Protein AF-A0AAE1KXI7-F1 (afdb_monomer_lite)

Foldseek 3Di:
DQQVQVVDADPPDPPHRDDDDPPDDDFLQQALVSDADPDPQALNVHRHDDPPRDPVNSVVSNVSNVVVVVVVVVVVVVVVDDDDDDDDDDDDDDDDDDDDDDDDDDDDDPDPPPPPVVVVVVVVVVVVVVVVVVVVVVVVVVCVVVPPDPVVVPDPPVPDDPVQQVDADPVRDGVVNVVVVVVVVVVVPDDPPDDDD

Organism: Petrolisthes cinctipes (NCBI:txid88211)

Structure (mmCIF, N/CA/C/O backbone):
data_AF-A0AAE1KXI7-F1
#
_entry.id   AF-A0AAE1KXI7-F1
#
loop_
_atom_site.group_PDB
_atom_site.id
_atom_site.type_symbol
_atom_site.label_atom_id
_atom_site.label_alt_id
_atom_site.label_comp_id
_atom_site.label_asym_id
_atom_site.label_entity_id
_atom_site.label_seq_id
_atom_site.pdbx_PDB_ins_code
_atom_site.Cartn_x
_atom_site.Cartn_y
_atom_site.Cartn_z
_atom_site.occupancy
_atom_site.B_iso_or_equiv
_atom_site.auth_seq_id
_atom_site.auth_comp_id
_atom_site.auth_asym_id
_atom_site.auth_atom_id
_atom_site.pdbx_PDB_model_num
ATOM 1 N N . MET A 1 1 ? 6.880 19.076 -2.719 1.00 77.00 1 MET A N 1
ATOM 2 C CA . MET A 1 1 ? 6.695 18.134 -1.589 1.00 77.00 1 MET A CA 1
ATOM 3 C C . MET A 1 1 ? 6.753 16.664 -2.017 1.00 77.00 1 MET A C 1
ATOM 5 O O . MET A 1 1 ? 7.562 15.949 -1.446 1.00 77.00 1 MET A O 1
ATOM 9 N N . TRP A 1 2 ? 5.998 16.211 -3.031 1.00 90.62 2 TRP A N 1
ATOM 10 C CA . TRP A 1 2 ? 5.958 14.789 -3.445 1.00 90.62 2 TRP A CA 1
ATOM 11 C C . TRP A 1 2 ? 7.306 14.211 -3.899 1.00 90.62 2 TRP A C 1
ATOM 13 O O . TRP A 1 2 ? 7.688 13.135 -3.455 1.00 90.62 2 TRP A O 1
ATOM 23 N N . ILE A 1 3 ? 8.066 14.948 -4.716 1.00 88.06 3 ILE A N 1
ATOM 24 C CA . ILE A 1 3 ? 9.391 14.509 -5.198 1.00 88.06 3 ILE A CA 1
ATOM 25 C C . ILE A 1 3 ? 10.335 14.210 -4.018 1.00 88.06 3 ILE A C 1
ATOM 27 O O . ILE A 1 3 ? 11.010 13.184 -3.995 1.00 88.06 3 ILE A O 1
ATOM 31 N N . ASN A 1 4 ? 10.312 15.063 -2.988 1.00 86.06 4 ASN A N 1
ATOM 32 C CA . ASN A 1 4 ? 11.138 14.900 -1.789 1.00 86.06 4 ASN A CA 1
ATOM 33 C C . ASN A 1 4 ? 10.685 13.730 -0.913 1.00 86.06 4 ASN A C 1
ATOM 35 O O . ASN A 1 4 ? 11.492 13.193 -0.162 1.00 86.06 4 ASN A O 1
ATOM 39 N N . ALA A 1 5 ? 9.409 13.354 -0.976 1.00 88.75 5 ALA A N 1
ATOM 40 C CA . ALA A 1 5 ? 8.879 12.262 -0.177 1.00 88.75 5 ALA A CA 1
ATOM 41 C C . ALA A 1 5 ? 9.355 10.897 -0.693 1.00 88.75 5 ALA A C 1
ATOM 43 O O . ALA A 1 5 ? 9.696 10.033 0.109 1.00 88.75 5 ALA A O 1
ATOM 44 N N . VAL A 1 6 ? 9.471 10.744 -2.016 1.00 88.62 6 VAL A N 1
ATOM 45 C CA . VAL A 1 6 ? 9.939 9.510 -2.671 1.00 88.62 6 VAL A CA 1
ATOM 46 C C . VAL A 1 6 ? 11.437 9.254 -2.430 1.00 88.62 6 VAL A C 1
ATOM 48 O O . VAL A 1 6 ? 11.874 8.108 -2.473 1.00 88.62 6 VAL A O 1
ATOM 51 N N . LYS A 1 7 ? 12.226 10.302 -2.136 1.00 79.88 7 LYS A N 1
ATOM 52 C CA . LYS A 1 7 ? 13.663 10.229 -1.782 1.00 79.88 7 LYS A CA 1
ATOM 53 C C . LYS A 1 7 ? 14.505 9.327 -2.701 1.00 79.88 7 LYS A C 1
ATOM 55 O O . LYS A 1 7 ? 15.360 8.576 -2.236 1.00 79.88 7 LYS A O 1
ATOM 60 N N . ARG A 1 8 ? 14.282 9.403 -4.015 1.00 77.81 8 ARG A N 1
ATOM 61 C CA . ARG A 1 8 ? 15.033 8.621 -5.009 1.00 77.81 8 ARG A CA 1
ATOM 62 C C . ARG A 1 8 ? 16.249 9.402 -5.522 1.00 77.81 8 ARG A C 1
ATOM 64 O O . ARG A 1 8 ? 16.162 10.609 -5.750 1.00 77.81 8 ARG A O 1
ATOM 71 N N . ALA A 1 9 ? 17.370 8.713 -5.718 1.00 71.81 9 ALA A N 1
ATOM 72 C CA . ALA A 1 9 ? 18.553 9.254 -6.387 1.00 71.81 9 ALA A CA 1
ATOM 73 C C . ALA A 1 9 ? 18.484 8.991 -7.901 1.00 71.81 9 ALA A C 1
ATOM 75 O O . ALA A 1 9 ? 17.881 8.006 -8.337 1.00 71.81 9 ALA A O 1
ATOM 76 N N . ALA A 1 10 ? 19.065 9.876 -8.713 1.00 67.69 10 ALA A N 1
ATOM 77 C CA . ALA A 1 10 ? 19.170 9.656 -10.153 1.00 67.69 10 ALA A CA 1
ATOM 78 C C . ALA A 1 10 ? 20.156 8.511 -10.460 1.00 67.69 10 ALA A C 1
ATOM 80 O O . ALA A 1 10 ? 21.155 8.338 -9.761 1.00 67.69 10 ALA A O 1
ATOM 81 N N . ALA A 1 11 ? 19.892 7.736 -11.518 1.00 61.88 11 ALA A N 1
ATOM 82 C CA . ALA A 1 11 ? 20.774 6.644 -11.928 1.00 61.88 11 ALA A CA 1
ATOM 83 C C . ALA A 1 11 ? 22.206 7.165 -12.165 1.00 61.88 11 ALA A C 1
ATOM 85 O O . ALA A 1 11 ? 22.404 8.111 -12.927 1.00 61.88 11 ALA A O 1
ATOM 86 N N . GLY A 1 12 ? 23.184 6.568 -11.477 1.00 63.50 12 GLY A N 1
ATOM 87 C CA . GLY A 1 12 ? 24.603 6.922 -11.592 1.00 63.50 12 GLY A CA 1
ATOM 88 C C . GLY A 1 12 ? 25.098 8.055 -10.681 1.00 63.50 12 GLY A C 1
ATOM 89 O O . GLY A 1 12 ? 26.240 8.475 -10.830 1.00 63.50 12 GLY A O 1
ATOM 90 N N . SER A 1 13 ? 24.294 8.568 -9.740 1.00 64.25 13 SER A N 1
ATOM 91 C CA . SER A 1 13 ? 24.766 9.579 -8.781 1.00 64.25 13 SER A CA 1
ATOM 92 C C . SER A 1 13 ? 24.032 9.512 -7.443 1.00 64.25 13 SER A C 1
ATOM 94 O O . SER A 1 13 ? 22.813 9.631 -7.387 1.00 64.25 13 SER A O 1
ATOM 96 N N . THR A 1 14 ? 24.786 9.412 -6.346 1.00 66.75 14 THR A N 1
ATOM 97 C CA . THR A 1 14 ? 24.271 9.478 -4.964 1.00 66.75 14 THR A CA 1
ATOM 98 C C . THR A 1 14 ? 23.817 10.888 -4.565 1.00 66.75 14 THR A C 1
ATOM 100 O O . THR A 1 14 ? 23.096 11.056 -3.587 1.00 66.75 14 THR A O 1
ATOM 103 N N . SER A 1 15 ? 24.236 11.911 -5.314 1.00 66.88 15 SER A N 1
ATOM 104 C CA . SER A 1 15 ? 24.060 13.330 -4.986 1.00 66.88 15 SER A CA 1
ATOM 105 C C . SER A 1 15 ? 23.034 14.052 -5.868 1.00 66.88 15 SER A C 1
ATOM 107 O O . SER A 1 15 ? 22.572 15.134 -5.506 1.00 66.88 15 SER A O 1
ATOM 109 N N . LYS A 1 16 ? 22.623 13.471 -7.002 1.00 74.50 16 LYS A N 1
ATOM 110 C CA . LYS A 1 16 ? 21.634 14.084 -7.898 1.00 74.50 16 LYS A CA 1
ATOM 111 C C . LYS A 1 16 ? 20.210 13.656 -7.536 1.00 74.50 16 LYS A C 1
ATOM 113 O O . LYS 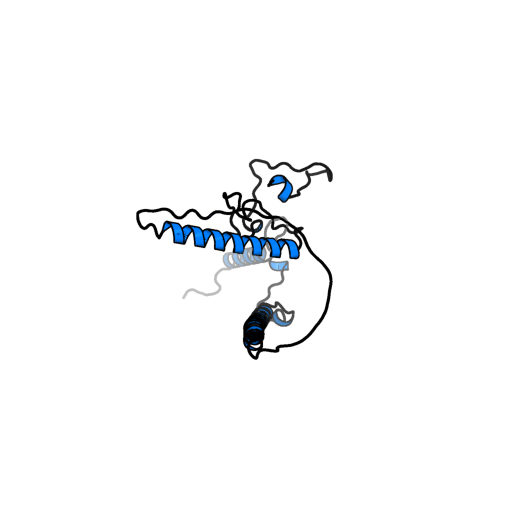A 1 16 ? 19.852 12.483 -7.635 1.00 74.50 16 LYS A O 1
ATOM 118 N N . VAL A 1 17 ? 19.379 14.636 -7.175 1.00 79.19 17 VAL A N 1
ATOM 119 C CA . VAL A 1 17 ? 17.947 14.444 -6.895 1.00 79.19 17 VAL A CA 1
ATOM 120 C C . VAL A 1 17 ? 17.235 13.963 -8.161 1.00 79.19 17 VAL A C 1
ATOM 122 O O . VAL A 1 17 ? 17.320 14.598 -9.216 1.00 79.19 17 VAL A O 1
ATOM 125 N N . TRP A 1 18 ? 16.540 12.831 -8.061 1.00 86.38 18 TRP A N 1
ATOM 126 C CA . TRP A 1 18 ? 15.721 12.297 -9.145 1.00 86.38 18 TRP A CA 1
ATOM 127 C C . TRP A 1 18 ? 14.541 13.229 -9.468 1.00 86.38 18 TRP A C 1
ATOM 129 O O . TRP A 1 18 ? 13.923 13.801 -8.568 1.00 86.38 18 TRP A O 1
ATOM 139 N N . LYS A 1 19 ? 14.210 13.362 -10.759 1.00 88.31 19 LYS A N 1
ATOM 140 C CA . LYS A 1 19 ? 13.026 14.086 -11.241 1.00 88.31 19 LYS A CA 1
ATOM 141 C C . LYS A 1 19 ? 12.071 13.109 -11.935 1.00 88.31 19 LYS A C 1
ATOM 143 O O . LYS A 1 19 ? 12.546 12.346 -12.776 1.00 88.31 19 LYS A O 1
ATOM 148 N N . PRO A 1 20 ? 10.765 13.153 -11.623 1.00 90.56 20 PRO A N 1
ATOM 149 C CA . PRO A 1 20 ? 9.787 12.289 -12.263 1.00 90.56 20 PRO A CA 1
ATOM 150 C C . PRO A 1 20 ? 9.591 12.650 -13.741 1.00 90.56 20 PRO A C 1
ATOM 152 O O . PRO A 1 20 ? 9.584 13.821 -14.121 1.00 90.56 20 PRO A O 1
ATOM 155 N N . SER A 1 21 ? 9.398 11.620 -14.549 1.00 90.38 21 SER A N 1
ATOM 156 C CA . SER A 1 21 ? 8.955 11.623 -15.937 1.00 90.38 21 SER A CA 1
ATOM 157 C C . SER A 1 21 ? 7.439 11.390 -16.028 1.00 90.38 21 SER A C 1
ATOM 159 O O . SER A 1 21 ? 6.782 11.003 -15.061 1.00 90.38 21 SER A O 1
ATOM 161 N N . GLN A 1 22 ? 6.868 11.567 -17.221 1.00 93.62 22 GLN A N 1
ATOM 162 C CA . GLN A 1 22 ? 5.446 11.338 -17.507 1.00 93.62 22 GLN A CA 1
ATOM 163 C C . GLN A 1 22 ? 5.006 9.878 -17.329 1.00 93.62 22 GLN A C 1
ATOM 165 O O . GLN A 1 22 ? 3.808 9.605 -17.239 1.00 93.62 22 GLN A O 1
ATOM 170 N N . HIS A 1 23 ? 5.948 8.935 -17.272 1.00 93.44 23 HIS A N 1
ATOM 171 C CA . HIS A 1 23 ? 5.682 7.503 -17.095 1.00 93.44 23 HIS A CA 1
ATOM 172 C C . HIS A 1 23 ? 5.883 7.019 -15.658 1.00 93.44 23 HIS A C 1
ATOM 174 O O . HIS A 1 23 ? 5.544 5.879 -15.356 1.00 93.44 23 HIS A O 1
ATOM 180 N N . ASP A 1 24 ? 6.379 7.869 -14.757 1.00 90.50 24 ASP A N 1
ATOM 181 C CA . ASP A 1 24 ? 6.550 7.477 -13.365 1.00 90.50 24 ASP A CA 1
ATOM 182 C C . ASP A 1 24 ? 5.194 7.361 -12.670 1.00 90.50 24 ASP A C 1
ATOM 184 O O . ASP A 1 24 ? 4.299 8.198 -12.828 1.00 90.50 24 ASP A O 1
ATOM 188 N N . ARG A 1 25 ? 5.017 6.269 -11.930 1.00 92.62 25 ARG A N 1
ATOM 189 C CA . ARG A 1 25 ? 3.776 5.936 -11.231 1.00 92.62 25 ARG A CA 1
ATOM 190 C C . ARG A 1 25 ? 4.090 5.620 -9.777 1.00 92.62 25 ARG A C 1
ATOM 192 O O . ARG A 1 25 ? 5.131 5.048 -9.468 1.00 92.62 25 ARG A O 1
ATOM 199 N N . LEU A 1 26 ? 3.165 5.982 -8.896 1.00 93.12 26 LEU A N 1
ATOM 200 C CA . LEU A 1 26 ? 3.159 5.573 -7.495 1.00 93.12 26 LEU A CA 1
ATOM 201 C C . LEU A 1 26 ? 1.913 4.730 -7.260 1.00 93.12 26 LEU A C 1
ATOM 203 O O . LEU A 1 26 ? 0.817 5.126 -7.658 1.00 93.12 26 LEU A O 1
ATOM 207 N N . CYS A 1 27 ? 2.079 3.573 -6.627 1.00 95.00 27 CYS A N 1
ATOM 208 C CA . CYS A 1 27 ? 0.948 2.754 -6.223 1.00 95.00 27 CYS A CA 1
ATOM 209 C C . CYS A 1 27 ? 0.297 3.301 -4.943 1.00 95.00 27 CYS A C 1
ATOM 211 O O . CYS A 1 27 ? 0.881 4.092 -4.195 1.00 95.00 27 CYS A O 1
ATOM 213 N N . SER A 1 28 ? -0.923 2.840 -4.679 1.00 96.25 28 SER A N 1
ATOM 214 C CA . SER A 1 28 ? -1.716 3.174 -3.493 1.00 96.25 28 SER A CA 1
ATOM 215 C C . SER A 1 28 ? -1.008 2.876 -2.171 1.00 96.25 28 SER A C 1
ATOM 217 O O . SER A 1 28 ? -1.223 3.593 -1.200 1.00 96.25 28 SER A O 1
ATOM 219 N N . ALA A 1 29 ? -0.135 1.868 -2.126 1.00 95.50 29 ALA A N 1
ATOM 220 C CA . ALA A 1 29 ? 0.548 1.434 -0.905 1.00 95.50 29 ALA A CA 1
ATOM 221 C C . ALA A 1 29 ? 1.445 2.511 -0.260 1.00 95.50 29 ALA A C 1
ATOM 223 O O . ALA A 1 29 ? 1.855 2.363 0.889 1.00 95.50 29 ALA A O 1
ATOM 224 N N . HIS A 1 30 ? 1.754 3.593 -0.982 1.00 96.12 30 HIS A N 1
ATOM 225 C CA . HIS A 1 30 ? 2.540 4.713 -0.459 1.00 96.12 30 HIS A CA 1
ATOM 226 C C . HIS A 1 30 ? 1.720 5.755 0.319 1.00 96.12 30 HIS A C 1
ATOM 228 O O . HIS A 1 30 ? 2.293 6.684 0.903 1.00 96.12 30 HIS A O 1
ATOM 234 N N . PHE A 1 31 ? 0.399 5.584 0.358 1.00 96.75 31 PHE A N 1
ATOM 235 C CA . PHE A 1 31 ? -0.551 6.395 1.114 1.00 96.75 31 PHE A CA 1
ATOM 236 C C . PHE A 1 31 ? -1.035 5.614 2.339 1.00 96.75 31 PHE A C 1
ATOM 238 O O . PHE A 1 31 ? -1.197 4.397 2.277 1.00 96.75 31 PHE A O 1
ATOM 245 N N . ILE A 1 32 ? -1.284 6.309 3.447 1.00 95.94 32 ILE A N 1
ATOM 246 C CA . ILE A 1 32 ? -1.726 5.715 4.712 1.00 95.94 32 ILE A CA 1
ATOM 247 C C . ILE A 1 32 ? -3.080 5.020 4.541 1.00 95.94 32 ILE A C 1
ATOM 249 O O . ILE A 1 32 ? -3.234 3.883 4.972 1.00 95.94 32 ILE A O 1
ATOM 253 N N . SER A 1 33 ? -4.054 5.666 3.887 1.00 95.06 33 SER A N 1
ATOM 254 C CA . SER A 1 33 ? -5.356 5.030 3.611 1.00 95.06 33 SER A CA 1
ATOM 255 C C . SER A 1 33 ? -5.354 4.108 2.389 1.00 95.06 33 SER A C 1
ATOM 257 O O . SER A 1 33 ? -6.381 3.507 2.069 1.00 95.06 33 SER A O 1
ATOM 259 N N . GLY A 1 34 ? -4.242 4.032 1.653 1.00 95.81 34 GLY A N 1
ATOM 260 C CA . GLY A 1 34 ? -4.200 3.383 0.346 1.00 95.81 34 GLY A CA 1
ATOM 261 C C . GLY A 1 34 ? -4.839 4.203 -0.784 1.00 95.81 34 GLY A C 1
ATOM 262 O O . GLY A 1 34 ? -5.069 3.674 -1.870 1.00 95.81 34 GLY A O 1
ATOM 263 N N . LYS A 1 35 ? -5.168 5.483 -0.568 1.00 95.25 35 LYS A N 1
ATOM 264 C CA . LYS A 1 35 ? -5.766 6.361 -1.589 1.00 95.25 35 LYS A CA 1
ATOM 265 C C . LYS A 1 35 ? -5.128 7.744 -1.541 1.00 95.25 35 LYS A C 1
ATOM 267 O O . LYS A 1 35 ? -4.869 8.249 -0.456 1.00 95.25 35 LYS A O 1
ATOM 272 N N . LYS A 1 36 ? -4.907 8.373 -2.704 1.00 95.62 36 LYS A N 1
ATOM 273 C CA . LYS A 1 36 ? -4.469 9.777 -2.749 1.00 95.62 36 LYS A CA 1
ATOM 274 C C . LYS A 1 36 ? -5.611 10.686 -2.295 1.00 95.62 36 LYS A C 1
ATOM 276 O O . LYS A 1 36 ? -6.753 10.472 -2.704 1.00 95.62 36 LYS A O 1
ATOM 281 N N . SER A 1 37 ? -5.289 11.717 -1.525 1.00 94.94 37 SER A N 1
ATOM 282 C CA . SER A 1 37 ? -6.217 12.809 -1.223 1.00 94.94 37 SER A CA 1
ATOM 283 C C . SER A 1 37 ? -5.820 14.068 -1.986 1.00 94.94 37 SER A C 1
ATOM 285 O O . SER A 1 37 ? -4.631 14.331 -2.152 1.00 94.94 37 SER A O 1
ATOM 287 N N . ASP A 1 38 ? -6.807 14.851 -2.421 1.00 94.81 38 ASP A N 1
ATOM 288 C CA . ASP A 1 38 ? -6.592 16.184 -3.003 1.00 94.81 38 ASP A CA 1
ATOM 289 C C . ASP A 1 38 ? -6.727 17.308 -1.952 1.00 94.81 38 ASP A C 1
ATOM 291 O O . ASP A 1 38 ? -6.318 18.440 -2.198 1.00 94.81 38 ASP A O 1
ATOM 295 N N . ASP A 1 39 ? -7.240 16.992 -0.757 1.00 92.75 39 ASP A N 1
ATOM 296 C CA . ASP A 1 39 ? -7.296 17.907 0.390 1.00 92.75 39 ASP A CA 1
ATOM 297 C C . ASP A 1 39 ? -5.904 18.055 1.020 1.00 92.75 39 ASP A C 1
ATOM 299 O O . ASP A 1 39 ? -5.331 17.069 1.486 1.00 92.75 39 ASP A O 1
ATOM 303 N N . SER A 1 40 ? -5.384 19.284 1.072 1.00 92.38 40 SER A N 1
ATOM 304 C CA . SER A 1 40 ? -4.059 19.610 1.611 1.00 92.38 40 SER A CA 1
ATOM 305 C C . SER A 1 40 ? -3.912 19.345 3.112 1.00 92.38 40 SER A C 1
ATOM 307 O O . SER A 1 40 ? -2.788 19.190 3.595 1.00 92.38 40 SER A O 1
ATOM 309 N N . LEU A 1 41 ? -5.022 19.266 3.851 1.00 89.56 41 LEU A N 1
ATOM 310 C CA . LEU A 1 41 ? -5.045 18.934 5.276 1.00 89.56 41 LEU A CA 1
ATOM 311 C C . LEU A 1 41 ? -5.079 17.422 5.527 1.00 89.56 41 LEU A C 1
ATOM 313 O O . LEU A 1 41 ? -4.862 16.977 6.660 1.00 89.56 41 LEU A O 1
ATOM 317 N N . ALA A 1 42 ? -5.350 16.621 4.495 1.00 93.12 42 ALA A N 1
ATOM 318 C CA . ALA A 1 42 ? -5.363 15.175 4.614 1.00 93.12 42 ALA A CA 1
ATOM 319 C C . ALA A 1 42 ? -3.930 14.620 4.684 1.00 93.12 42 ALA A C 1
ATOM 321 O O . ALA A 1 42 ? -3.059 15.019 3.908 1.00 93.12 42 ALA A O 1
ATOM 322 N N . PRO A 1 43 ? -3.666 13.621 5.540 1.00 93.88 43 PRO A N 1
ATOM 323 C CA . PRO A 1 43 ? -2.337 13.018 5.632 1.00 93.88 43 PRO A CA 1
ATOM 324 C C . PRO A 1 43 ? -1.944 12.228 4.373 1.00 93.88 43 PRO A C 1
ATOM 326 O O . PRO A 1 43 ? -0.758 12.024 4.134 1.00 93.88 43 PRO A O 1
ATOM 329 N N . ASP A 1 44 ? -2.918 11.843 3.544 1.00 96.25 44 ASP A N 1
ATOM 330 C CA . ASP A 1 44 ? -2.702 11.204 2.241 1.00 96.25 44 ASP A CA 1
ATOM 331 C C . ASP A 1 44 ? -2.485 12.193 1.086 1.00 96.25 44 ASP A C 1
ATOM 333 O O . ASP A 1 44 ? -2.359 11.783 -0.069 1.00 96.25 44 ASP A O 1
ATOM 337 N N . PHE A 1 45 ? -2.427 13.499 1.365 1.00 95.75 45 PHE A N 1
ATOM 338 C CA . PHE A 1 45 ? -2.086 14.494 0.349 1.00 95.75 45 PHE A CA 1
ATOM 339 C C . PHE A 1 45 ? -0.666 14.310 -0.187 1.00 95.75 45 PHE A C 1
ATOM 341 O O . PHE A 1 45 ? -0.384 14.693 -1.315 1.00 95.75 45 PHE A O 1
ATOM 348 N N . VAL A 1 46 ? 0.249 13.736 0.603 1.00 95.12 46 VAL A N 1
ATOM 349 C CA . VAL A 1 46 ? 1.631 13.446 0.199 1.00 95.12 46 VAL A CA 1
ATOM 350 C C . VAL A 1 46 ? 1.956 11.994 0.550 1.00 95.12 46 VAL A C 1
ATOM 352 O O . VAL A 1 46 ? 1.767 11.600 1.702 1.00 95.12 46 VAL A O 1
ATOM 355 N N . PRO A 1 47 ? 2.493 11.192 -0.388 1.00 95.06 47 PRO A N 1
ATOM 356 C CA . PRO A 1 47 ? 2.889 9.820 -0.092 1.00 95.06 47 PRO A CA 1
ATOM 357 C C . PRO A 1 47 ? 3.970 9.816 0.992 1.00 95.06 47 PRO A C 1
ATOM 359 O O . PRO A 1 47 ? 4.928 10.583 0.924 1.00 95.06 47 PRO A O 1
ATOM 362 N N . SER A 1 48 ? 3.829 8.969 2.006 1.00 93.31 48 SER A N 1
ATOM 363 C CA . SER A 1 48 ? 4.730 8.956 3.172 1.00 93.31 48 SER A CA 1
ATOM 364 C C . SER A 1 48 ? 5.129 7.553 3.630 1.00 93.31 48 SER A C 1
ATOM 366 O O . SER A 1 48 ? 6.074 7.396 4.415 1.00 93.31 48 SER A O 1
ATOM 368 N N . VAL A 1 49 ? 4.465 6.521 3.107 1.00 94.44 49 VAL A N 1
ATOM 369 C CA . VAL A 1 49 ? 4.723 5.122 3.444 1.00 94.44 49 VAL A CA 1
ATOM 370 C C . VAL A 1 49 ? 5.725 4.546 2.446 1.00 94.44 49 VAL A C 1
ATOM 372 O O . VAL A 1 49 ? 5.376 4.141 1.344 1.00 94.44 49 VAL A O 1
ATOM 375 N N . PHE A 1 50 ? 6.997 4.497 2.829 1.00 93.06 50 PHE A N 1
ATOM 376 C CA . PHE A 1 50 ? 8.063 3.879 2.040 1.00 93.06 50 PHE A CA 1
ATOM 377 C C . PHE A 1 50 ? 8.814 2.845 2.877 1.00 93.06 50 PHE A C 1
ATOM 379 O O . PHE A 1 50 ? 8.690 2.811 4.106 1.00 93.06 50 PHE A O 1
ATOM 386 N N . SER A 1 51 ? 9.626 2.013 2.223 1.00 90.88 51 SER A N 1
ATOM 387 C CA . SER A 1 51 ? 10.440 0.991 2.893 1.00 90.88 51 SER A CA 1
ATOM 388 C C . SER A 1 51 ? 11.414 1.594 3.912 1.00 90.88 51 SER A C 1
ATOM 390 O O . SER A 1 51 ? 11.676 0.987 4.942 1.00 90.88 51 SER A O 1
ATOM 392 N N . PHE A 1 52 ? 11.888 2.821 3.671 1.00 89.38 52 PHE A N 1
ATOM 393 C CA . PHE A 1 52 ? 12.761 3.567 4.586 1.00 89.38 52 PHE A CA 1
ATOM 394 C C . PHE A 1 52 ? 12.001 4.364 5.663 1.00 89.38 52 PHE A C 1
ATOM 396 O O . PHE A 1 52 ? 12.622 5.001 6.517 1.00 89.38 52 PHE A O 1
ATOM 403 N N . THR A 1 53 ? 10.665 4.396 5.633 1.00 89.19 53 THR A N 1
ATOM 404 C CA . THR A 1 53 ? 9.882 5.081 6.667 1.00 89.19 53 THR A CA 1
ATOM 405 C C . THR A 1 53 ? 9.863 4.223 7.930 1.00 89.19 53 THR A C 1
ATOM 407 O O . THR A 1 53 ? 9.396 3.085 7.909 1.00 89.19 53 THR A O 1
ATOM 410 N N . SER A 1 54 ? 10.337 4.772 9.050 1.00 91.19 54 SER A N 1
ATOM 411 C CA . SER A 1 54 ? 10.388 4.050 10.324 1.00 91.19 54 SER A CA 1
ATOM 412 C C . SER A 1 54 ? 8.995 3.729 10.885 1.00 91.19 54 SER A C 1
ATOM 414 O O . SER A 1 54 ? 8.039 4.481 10.685 1.00 91.19 54 SER A O 1
ATOM 416 N N . SER A 1 55 ? 8.886 2.630 11.642 1.00 91.81 55 SER A N 1
ATOM 417 C CA . SER A 1 55 ? 7.625 2.192 12.269 1.00 91.81 55 SER A CA 1
ATOM 418 C C . SER A 1 55 ? 6.947 3.285 13.124 1.00 91.81 55 SER A C 1
ATOM 420 O O . SER A 1 55 ? 5.762 3.549 12.907 1.00 91.81 55 SER A O 1
ATOM 422 N N . PRO A 1 56 ? 7.663 4.035 13.992 1.00 93.31 56 PRO A N 1
ATOM 423 C CA . PRO A 1 56 ? 7.050 5.134 14.744 1.00 93.31 56 PRO A CA 1
ATOM 424 C C . PRO A 1 56 ? 6.444 6.229 13.855 1.00 93.31 56 PRO A C 1
ATOM 426 O O . PRO A 1 56 ? 5.392 6.781 14.179 1.00 93.31 56 PRO A O 1
ATOM 429 N N . ARG A 1 57 ? 7.078 6.535 12.712 1.00 90.25 57 ARG A N 1
ATOM 430 C CA . ARG A 1 57 ? 6.549 7.513 11.750 1.00 90.25 57 ARG A CA 1
ATOM 431 C C . ARG A 1 57 ? 5.281 7.008 11.068 1.00 90.25 57 ARG A C 1
ATOM 433 O O . ARG A 1 57 ? 4.350 7.795 10.927 1.00 90.25 57 ARG A O 1
ATOM 440 N N . LYS A 1 58 ? 5.226 5.723 10.696 1.00 91.69 58 LYS A N 1
ATOM 441 C CA . LYS A 1 58 ? 4.020 5.101 10.119 1.00 91.69 58 LYS A CA 1
ATOM 442 C C . LYS A 1 58 ? 2.838 5.187 11.088 1.00 91.69 58 LYS A C 1
ATOM 444 O O . LYS A 1 58 ? 1.815 5.767 10.744 1.00 91.69 58 LYS A O 1
ATOM 449 N N . ARG A 1 59 ? 3.038 4.775 12.345 1.00 91.31 59 ARG A N 1
ATOM 450 C CA . ARG A 1 59 ? 2.007 4.850 13.396 1.00 91.31 59 ARG A CA 1
ATOM 451 C C . ARG A 1 59 ? 1.503 6.277 13.629 1.00 91.31 59 ARG A C 1
ATOM 453 O O . ARG A 1 59 ? 0.307 6.508 13.772 1.00 91.31 59 ARG A O 1
ATOM 460 N N . LYS A 1 60 ? 2.402 7.271 13.639 1.00 92.56 60 LYS A N 1
ATOM 461 C CA . LYS A 1 60 ? 2.008 8.686 13.762 1.00 92.56 60 LYS A CA 1
ATOM 462 C C . LYS A 1 60 ? 1.134 9.140 12.587 1.00 92.56 60 LYS A C 1
ATOM 464 O O . LYS A 1 60 ? 0.194 9.905 12.795 1.00 92.56 60 LYS A O 1
ATOM 469 N N . ALA A 1 61 ? 1.439 8.681 11.375 1.00 91.75 61 ALA A N 1
ATOM 470 C CA . ALA A 1 61 ? 0.665 9.002 10.182 1.00 91.75 61 ALA A CA 1
ATOM 471 C C . ALA A 1 61 ? -0.732 8.346 10.207 1.00 91.75 61 ALA A C 1
ATOM 473 O O . ALA A 1 61 ? -1.716 9.004 9.878 1.00 91.75 61 ALA A O 1
ATOM 474 N N . GLU A 1 62 ? -0.847 7.112 10.706 1.00 93.50 62 GLU A N 1
ATOM 475 C CA . GLU A 1 62 ? -2.136 6.435 10.943 1.00 93.50 62 GLU A CA 1
ATOM 476 C C . GLU A 1 62 ? -3.011 7.193 11.953 1.00 93.50 62 GLU A C 1
ATOM 478 O O . GLU A 1 62 ? -4.187 7.450 11.696 1.00 93.50 62 GLU A O 1
ATOM 483 N N . VAL A 1 63 ? -2.434 7.644 13.072 1.00 94.31 63 VAL A N 1
ATOM 484 C CA . VAL A 1 63 ? -3.156 8.473 14.056 1.00 94.31 63 VAL A CA 1
ATOM 485 C C . VAL A 1 63 ? -3.614 9.798 13.435 1.00 94.31 63 VAL A C 1
ATOM 487 O O . VAL A 1 63 ? -4.721 10.267 13.711 1.00 94.31 63 VAL A O 1
ATOM 490 N N . ALA A 1 64 ? -2.792 10.414 12.581 1.00 93.56 64 ALA A N 1
ATOM 491 C CA . ALA A 1 64 ? -3.177 11.628 11.864 1.00 93.56 64 ALA A CA 1
ATOM 492 C C . ALA A 1 64 ? -4.367 11.381 10.920 1.00 93.56 64 ALA A C 1
ATOM 494 O O . ALA A 1 64 ? -5.281 12.207 10.879 1.00 93.56 64 ALA A O 1
ATOM 495 N N . LEU A 1 65 ? -4.403 10.232 10.235 1.00 95.44 65 LEU A N 1
ATOM 496 C CA . LEU A 1 65 ? -5.523 9.830 9.380 1.00 95.44 65 LEU A CA 1
ATOM 497 C C . LEU A 1 65 ? -6.812 9.667 10.183 1.00 95.44 65 LEU A C 1
ATOM 499 O O . LEU A 1 65 ? -7.834 10.240 9.810 1.00 95.44 65 LEU A O 1
ATOM 503 N N . GLN A 1 66 ? -6.757 8.985 11.327 1.00 94.88 66 GLN A N 1
ATOM 504 C CA . GLN A 1 66 ? -7.919 8.844 12.207 1.00 94.88 66 GLN A CA 1
ATOM 505 C C . GLN A 1 66 ? -8.446 10.205 12.681 1.00 94.88 66 GLN A C 1
ATOM 507 O O . GLN A 1 66 ? -9.651 10.454 12.675 1.00 94.88 66 GLN A O 1
ATOM 512 N N . ARG A 1 67 ? -7.551 11.127 13.063 1.00 94.50 67 ARG A N 1
ATOM 513 C CA . ARG A 1 67 ? -7.936 12.490 13.470 1.00 94.50 67 ARG A CA 1
ATOM 514 C C . ARG A 1 67 ? -8.588 13.262 12.326 1.00 94.50 67 ARG A C 1
ATOM 516 O O . ARG A 1 67 ? -9.578 13.950 12.556 1.00 94.50 67 ARG A O 1
ATOM 523 N N . PHE A 1 68 ? -8.045 13.160 11.116 1.00 93.69 68 PHE A N 1
ATOM 524 C CA . PHE A 1 68 ? -8.617 13.795 9.931 1.00 93.69 68 PHE A CA 1
ATOM 525 C C . PHE A 1 68 ? -10.019 13.250 9.620 1.00 93.69 68 PHE A C 1
ATOM 527 O O . PHE A 1 68 ? -10.954 14.028 9.458 1.00 93.69 68 PHE A O 1
ATOM 534 N N . GLN A 1 69 ? -10.195 11.926 9.643 1.00 94.00 69 GLN A N 1
ATOM 535 C CA . GLN A 1 69 ? -11.493 11.280 9.418 1.00 94.00 69 GLN A CA 1
ATOM 536 C C . GLN A 1 69 ? -12.543 11.710 10.446 1.00 94.00 69 GLN A C 1
ATOM 538 O O . GLN A 1 69 ? -13.678 11.999 10.077 1.00 94.00 69 GLN A O 1
ATOM 543 N N . ARG A 1 70 ? -12.165 11.829 11.726 1.00 93.69 70 ARG A N 1
ATOM 544 C CA . ARG A 1 70 ? -13.068 12.360 12.758 1.00 93.69 70 ARG A CA 1
ATOM 545 C C . ARG A 1 70 ? -13.547 13.767 12.402 1.00 93.69 70 ARG A C 1
ATOM 547 O O . ARG A 1 70 ? -14.750 14.000 12.419 1.00 93.69 70 ARG A O 1
ATOM 554 N N . ARG A 1 71 ? -12.640 14.679 12.020 1.00 91.31 71 ARG A N 1
ATOM 555 C CA . ARG A 1 71 ? -13.009 16.050 11.608 1.00 91.31 71 ARG A CA 1
ATOM 556 C C . ARG A 1 71 ? -13.973 16.056 10.420 1.00 91.31 71 ARG A C 1
ATOM 558 O O . ARG A 1 71 ? -14.969 16.765 10.470 1.00 91.31 71 ARG A O 1
ATOM 565 N N . GLN A 1 72 ? -13.701 15.233 9.407 1.00 90.31 72 GLN A N 1
ATOM 566 C CA . GLN A 1 72 ? -14.548 15.093 8.217 1.00 90.31 72 GLN A CA 1
ATOM 567 C C . GLN A 1 72 ? -15.950 14.558 8.549 1.00 90.31 72 GLN A C 1
ATOM 569 O O . GLN A 1 72 ? -16.937 14.959 7.941 1.00 90.31 72 GLN A O 1
ATOM 574 N N . ASN A 1 73 ? -16.068 13.659 9.526 1.00 88.75 73 ASN A N 1
ATOM 575 C CA . ASN A 1 73 ? -17.372 13.149 9.948 1.00 88.75 73 ASN A CA 1
ATOM 576 C C . ASN A 1 73 ? -18.185 14.218 10.691 1.00 88.75 73 ASN A C 1
ATOM 578 O O . ASN A 1 73 ? -19.382 14.345 10.450 1.00 88.75 73 ASN A O 1
ATOM 582 N N . PHE A 1 74 ? -17.540 15.024 11.542 1.00 84.75 74 PHE A N 1
ATOM 583 C CA . PHE A 1 74 ? -18.206 16.147 12.208 1.00 84.75 74 PHE A CA 1
ATOM 584 C C . PHE A 1 74 ? -18.679 17.220 11.222 1.00 84.75 74 PHE A C 1
ATOM 586 O O . PHE A 1 74 ? -19.766 17.762 11.406 1.00 84.75 74 PHE A O 1
ATOM 593 N N . SER A 1 75 ? -17.903 17.523 10.174 1.00 80.00 75 SER A N 1
ATOM 594 C CA . SER A 1 75 ? -18.331 18.491 9.156 1.00 80.00 75 SER A CA 1
ATOM 595 C C . SER A 1 75 ? -19.535 17.991 8.355 1.00 80.00 75 SER A C 1
ATOM 597 O O . SER A 1 75 ? -20.462 18.764 8.146 1.00 80.00 75 SER A O 1
ATOM 599 N N . LYS A 1 76 ? -19.578 16.700 7.995 1.00 81.06 76 LYS A N 1
ATOM 600 C CA . LYS A 1 76 ? -20.715 16.099 7.271 1.00 81.06 76 LYS A CA 1
ATOM 601 C C . LYS A 1 76 ? -22.015 16.141 8.073 1.00 81.06 76 LYS A C 1
ATOM 603 O O . LYS A 1 76 ? -23.025 16.613 7.570 1.00 81.06 76 LYS A O 1
ATOM 608 N N . LEU A 1 77 ? -21.968 15.751 9.351 1.00 76.06 77 LEU A N 1
ATOM 609 C CA . LEU A 1 77 ? -23.144 15.801 10.231 1.00 76.06 77 LEU A CA 1
ATOM 610 C C . LEU A 1 77 ? -23.719 17.218 10.363 1.00 76.06 77 LEU A C 1
ATOM 612 O O . LEU A 1 77 ? -24.927 17.375 10.497 1.00 76.06 77 LEU A O 1
ATOM 616 N N . LYS A 1 78 ? -22.859 18.244 10.314 1.00 74.75 78 LYS A N 1
ATOM 617 C CA . LYS A 1 78 ? -23.266 19.650 10.409 1.00 74.75 78 LYS A CA 1
ATOM 618 C C . LYS A 1 78 ? -23.884 20.182 9.109 1.00 74.75 78 LYS A C 1
ATOM 620 O O . LYS A 1 78 ? -24.686 21.110 9.164 1.00 74.75 78 LYS A O 1
ATOM 625 N N . GLU A 1 79 ? -23.518 19.619 7.957 1.00 64.50 79 GLU A N 1
ATOM 626 C CA . GLU A 1 79 ? -24.120 19.962 6.661 1.00 64.50 79 GLU A CA 1
ATOM 627 C C . GLU A 1 79 ? -25.504 19.327 6.476 1.00 64.50 79 GLU A C 1
ATOM 629 O O . GLU A 1 79 ? -26.397 19.985 5.938 1.00 64.50 79 GLU A O 1
ATOM 634 N N . ASP A 1 80 ? -25.705 18.107 6.986 1.00 63.62 80 ASP A N 1
ATOM 635 C CA . ASP A 1 80 ? -26.992 17.396 6.933 1.00 63.62 80 ASP A CA 1
ATOM 636 C C . ASP A 1 80 ? -28.041 17.994 7.894 1.00 63.62 80 ASP A C 1
ATOM 638 O O . ASP A 1 80 ? -29.246 17.831 7.702 1.00 63.62 80 ASP A O 1
ATOM 642 N N . SER A 1 81 ? -27.600 18.741 8.911 1.00 60.81 81 SER A N 1
ATOM 643 C CA . SER A 1 81 ? -28.449 19.421 9.890 1.00 60.81 81 SER A CA 1
ATOM 644 C C . SER A 1 81 ? -28.545 20.930 9.629 1.00 60.81 81 SER A C 1
ATOM 646 O O . SER A 1 81 ? -28.140 21.724 10.476 1.00 60.81 81 SER A O 1
ATOM 648 N N . LYS A 1 82 ? -29.071 21.361 8.475 1.00 48.31 82 LYS A N 1
ATOM 649 C CA . LYS A 1 82 ? -29.487 22.766 8.284 1.00 48.31 82 LYS A CA 1
ATOM 650 C C . LYS A 1 82 ? -30.917 22.989 8.809 1.00 48.31 82 LYS A C 1
ATOM 652 O O . LYS A 1 82 ? -31.858 22.753 8.054 1.00 48.31 82 LYS A O 1
ATOM 657 N N . PRO A 1 83 ? -31.132 23.511 10.031 1.00 45.38 83 PRO A N 1
ATOM 658 C CA . PRO A 1 83 ? -32.278 24.360 10.293 1.00 45.38 83 PRO A CA 1
ATOM 659 C C . PRO A 1 83 ? -31.990 25.755 9.724 1.00 45.38 83 PRO A C 1
ATOM 661 O O . PRO A 1 83 ? -30.880 26.285 9.811 1.00 45.38 83 PRO A O 1
ATOM 664 N N . SER A 1 84 ? -33.000 26.334 9.090 1.00 49.66 84 SER A N 1
ATOM 665 C CA . SER A 1 84 ? -33.013 27.737 8.706 1.00 49.66 84 SER A CA 1
ATOM 666 C C . SER A 1 84 ? -32.816 28.632 9.933 1.00 49.66 84 SER A C 1
ATOM 668 O O . SER A 1 84 ? -33.563 28.511 10.898 1.00 49.66 84 SER A O 1
ATOM 670 N N . HIS A 1 85 ? -31.894 29.581 9.791 1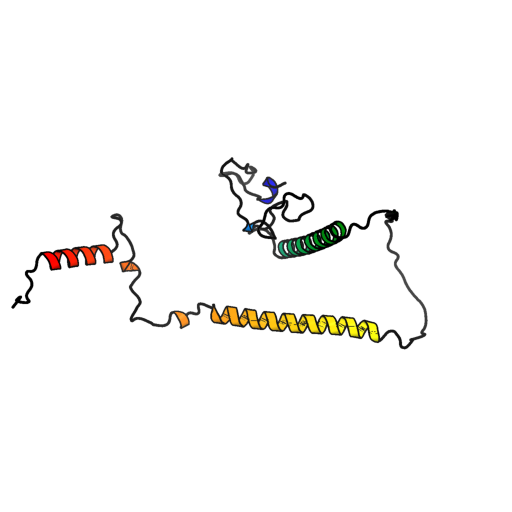.00 48.53 85 HIS A N 1
ATOM 671 C CA . HIS A 1 85 ? -31.705 30.790 10.593 1.00 48.53 85 HIS A CA 1
ATOM 672 C C . HIS A 1 85 ? -31.017 30.713 11.972 1.00 48.53 85 HIS A C 1
ATOM 674 O O . HIS A 1 85 ? -31.388 29.970 12.871 1.00 48.53 85 HIS A O 1
ATOM 680 N N . GLU A 1 86 ? -30.086 31.666 12.078 1.00 43.22 86 GLU A N 1
ATOM 681 C CA . GLU A 1 86 ? -29.628 32.430 13.239 1.00 43.22 86 GLU A CA 1
ATOM 682 C C . GLU A 1 86 ? -28.386 32.032 14.047 1.00 43.22 86 GLU A C 1
ATOM 684 O O . GLU A 1 86 ? -28.034 30.882 14.285 1.00 43.22 86 GLU A O 1
ATOM 689 N N . GLU A 1 87 ? -27.667 33.110 14.350 1.00 47.09 87 GLU A N 1
ATOM 690 C CA . GLU A 1 87 ? -26.282 33.257 14.752 1.00 47.09 87 GLU A CA 1
ATOM 691 C C . GLU A 1 87 ? -25.982 32.681 16.140 1.00 47.09 87 GLU A C 1
ATOM 693 O O . GLU A 1 87 ? -26.722 32.890 17.095 1.00 47.09 87 GLU A O 1
ATOM 698 N N . ALA A 1 88 ? -24.789 32.106 16.297 1.00 41.12 88 ALA A N 1
ATOM 699 C CA . ALA A 1 88 ? -24.069 32.192 17.563 1.00 41.12 88 ALA A CA 1
ATOM 700 C C . ALA A 1 88 ? -22.561 32.247 17.292 1.00 41.12 8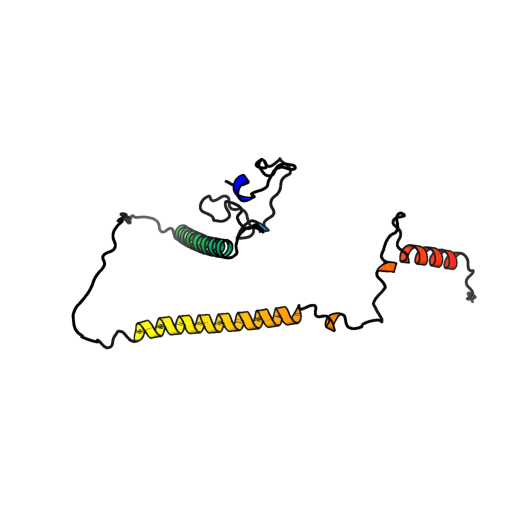8 ALA A C 1
ATOM 702 O O . ALA A 1 88 ? -21.932 31.271 16.876 1.00 41.12 88 ALA A O 1
ATOM 703 N N . LYS A 1 89 ? -21.996 33.439 17.507 1.00 48.81 89 LYS A N 1
ATOM 704 C CA . LYS A 1 89 ? -20.560 33.734 17.507 1.00 48.81 89 LYS A CA 1
ATOM 705 C C . LYS A 1 89 ? -19.846 32.859 18.542 1.00 48.81 89 LYS A C 1
ATOM 707 O O . LYS A 1 89 ? -20.026 33.049 19.740 1.00 48.81 89 LYS A O 1
ATOM 712 N N . GLY A 1 90 ? -18.997 31.948 18.076 1.00 37.44 90 GLY A N 1
ATOM 713 C CA . GLY A 1 90 ? -18.015 31.244 18.898 1.00 37.44 90 GLY A CA 1
ATOM 714 C C . GLY A 1 90 ? -16.646 31.890 18.727 1.00 37.44 90 GLY A C 1
ATOM 715 O O . GLY A 1 90 ? -15.947 31.614 17.759 1.00 37.44 90 GLY A O 1
ATOM 716 N N . ASN A 1 91 ? -16.313 32.790 19.647 1.00 38.72 91 ASN A N 1
ATOM 717 C CA . ASN A 1 91 ? -15.019 33.447 19.781 1.00 38.72 91 ASN A CA 1
ATOM 718 C C . ASN A 1 91 ? -13.931 32.410 20.131 1.00 38.72 91 ASN A C 1
ATOM 720 O O . ASN A 1 91 ? -14.020 31.774 21.178 1.00 38.72 91 ASN A O 1
ATOM 724 N N . CYS A 1 92 ? -12.905 32.257 19.291 1.00 31.59 92 CYS A N 1
ATOM 725 C CA . CYS A 1 92 ? -11.651 31.600 19.666 1.00 31.59 92 CYS A CA 1
ATOM 726 C C . CYS A 1 92 ? -10.588 32.687 19.812 1.00 31.59 92 CYS A C 1
ATOM 728 O O . CYS A 1 92 ? -10.127 33.234 18.815 1.00 31.59 92 CYS A O 1
ATOM 730 N N . SER A 1 93 ? -10.221 33.004 21.049 1.00 34.03 93 SER A N 1
ATOM 731 C CA . SER A 1 93 ? -8.975 33.703 21.345 1.00 34.03 93 SER A CA 1
ATOM 732 C C . SER A 1 93 ? -7.935 32.677 21.773 1.00 34.03 93 SER A C 1
ATOM 734 O O . SER A 1 93 ? -8.136 31.962 22.758 1.00 34.03 93 SER A O 1
ATOM 736 N N . ASP A 1 94 ? -6.849 32.634 21.008 1.00 38.72 94 ASP A N 1
ATOM 737 C CA . ASP A 1 94 ? -5.545 32.141 21.429 1.00 38.72 94 ASP A CA 1
ATOM 738 C C . ASP A 1 94 ? -5.154 32.726 22.793 1.00 38.72 94 ASP A C 1
ATOM 740 O O . ASP A 1 94 ? -5.379 33.908 23.063 1.00 38.72 94 ASP A O 1
ATOM 744 N N . MET A 1 95 ? -4.523 31.904 23.626 1.00 36.50 95 MET A N 1
ATOM 745 C CA . MET A 1 95 ? -3.630 32.385 24.671 1.00 36.50 95 MET A CA 1
ATOM 746 C C . MET A 1 95 ? -2.538 31.332 24.857 1.00 36.50 95 MET A C 1
ATOM 748 O O . MET A 1 95 ? -2.757 30.257 25.416 1.00 36.50 95 MET A O 1
ATOM 752 N N . GLU A 1 96 ? -1.365 31.641 24.312 1.00 39.12 96 GLU A N 1
ATOM 753 C CA . GLU A 1 96 ? -0.102 31.116 24.811 1.00 39.12 96 GLU A CA 1
ATOM 754 C C . GLU A 1 96 ? -0.021 31.413 26.318 1.00 39.12 96 GLU A C 1
ATOM 756 O O . GLU A 1 96 ? -0.444 32.479 26.760 1.00 39.12 96 GLU A O 1
ATOM 761 N N . ASN A 1 97 ? 0.561 30.512 27.106 1.00 27.64 97 ASN A N 1
ATOM 762 C CA . ASN A 1 97 ? 1.826 30.777 27.798 1.00 27.64 97 ASN A CA 1
ATOM 763 C C . ASN A 1 97 ? 1.962 30.079 29.172 1.00 27.64 97 ASN A C 1
ATOM 765 O O . ASN A 1 97 ? 1.002 29.921 29.920 1.00 27.64 97 ASN A O 1
ATOM 769 N N . GLU A 1 98 ? 3.222 29.742 29.452 1.00 32.12 98 GLU A N 1
ATOM 770 C CA . GLU A 1 98 ? 3.896 29.486 30.735 1.00 32.12 98 GLU A CA 1
ATOM 771 C C . GLU A 1 98 ? 3.518 28.287 31.629 1.00 32.12 98 GLU A C 1
ATOM 773 O O . GLU A 1 98 ? 2.435 28.168 32.201 1.00 32.12 98 GLU A O 1
ATOM 778 N N . LEU A 1 99 ? 4.552 27.466 31.862 1.00 39.75 99 LEU A N 1
ATOM 779 C CA . LEU A 1 99 ? 4.786 26.724 33.104 1.00 39.75 99 LEU A CA 1
ATOM 780 C C . LEU A 1 99 ? 4.777 27.678 34.311 1.00 39.75 99 LEU A C 1
ATOM 782 O O . LEU A 1 99 ? 5.355 28.762 34.239 1.00 39.75 99 LEU A O 1
ATOM 786 N N . PRO A 1 100 ? 4.281 27.217 35.467 1.00 36.94 100 PRO A N 1
ATOM 787 C CA . PRO A 1 100 ? 5.056 27.446 36.691 1.00 36.94 100 PRO A CA 1
ATOM 788 C C . PRO A 1 100 ? 5.318 26.172 37.501 1.00 36.94 100 PRO A C 1
ATOM 790 O O . PRO A 1 100 ? 4.476 25.284 37.628 1.00 36.94 100 PRO A O 1
ATOM 793 N N . SER A 1 101 ? 6.520 26.133 38.064 1.00 32.06 101 SER A N 1
ATOM 794 C CA . SER A 1 101 ? 7.051 25.161 39.012 1.00 32.06 101 SER A CA 1
ATOM 795 C C . SER A 1 101 ? 6.845 25.596 40.479 1.00 32.06 101 SER A C 1
ATOM 797 O O . SER A 1 101 ? 6.779 26.792 40.750 1.00 32.06 101 SER A O 1
ATOM 799 N N . GLU A 1 102 ? 6.898 24.600 41.383 1.00 34.38 102 GLU A N 1
ATOM 800 C CA . GLU A 1 102 ? 7.232 24.636 42.841 1.00 34.38 102 GLU A CA 1
ATOM 801 C C . GLU A 1 102 ? 6.046 24.879 43.817 1.00 34.38 102 GLU A C 1
ATOM 803 O O . GLU A 1 102 ? 5.387 25.909 43.758 1.00 34.38 102 GLU A O 1
ATOM 808 N N . SER A 1 103 ? 5.561 23.831 44.522 1.00 32.25 103 SER A N 1
ATOM 809 C CA . SER A 1 103 ? 5.804 23.443 45.951 1.00 32.25 103 SER A CA 1
ATOM 810 C C . SER A 1 103 ? 5.292 24.474 46.975 1.00 32.25 103 SER A C 1
ATOM 812 O O . SER A 1 103 ? 5.543 25.655 46.792 1.00 32.25 103 SER A O 1
ATOM 814 N N . ASP A 1 104 ? 4.662 24.196 48.117 1.00 32.69 104 ASP A N 1
ATOM 815 C CA . ASP A 1 104 ? 4.300 23.013 48.917 1.00 32.69 104 ASP A CA 1
ATOM 816 C C . ASP A 1 104 ? 3.299 23.512 50.004 1.00 32.69 104 ASP A C 1
ATOM 818 O O . ASP A 1 104 ? 3.142 24.724 50.159 1.00 32.69 104 ASP A O 1
ATOM 822 N N . SER A 1 105 ? 2.738 22.597 50.813 1.00 33.75 105 SER A N 1
ATOM 823 C CA . SER A 1 105 ? 2.131 22.806 52.159 1.00 33.75 105 SER A CA 1
ATOM 824 C C . SER A 1 105 ? 0.588 22.744 52.292 1.00 33.75 105 SER A C 1
ATOM 826 O O . SER A 1 105 ? -0.156 23.697 52.085 1.00 33.75 105 SER A O 1
ATOM 828 N N . ASP A 1 106 ? 0.178 21.551 52.744 1.00 34.53 106 ASP A N 1
ATOM 829 C CA . ASP A 1 106 ? -0.653 21.271 53.926 1.00 34.53 106 ASP A CA 1
ATOM 830 C C . ASP A 1 106 ? -2.191 21.106 53.852 1.00 34.53 106 ASP A C 1
ATOM 832 O O . ASP A 1 106 ? -3.000 22.013 54.013 1.00 34.53 106 ASP A O 1
ATOM 836 N N . THR A 1 107 ? -2.544 19.811 53.882 1.00 34.47 107 THR A N 1
ATOM 837 C CA . THR A 1 107 ? -3.523 19.151 54.773 1.00 34.47 107 THR A CA 1
ATOM 838 C C . THR A 1 107 ? -5.028 19.187 54.461 1.00 34.47 107 THR A C 1
ATOM 840 O O . THR A 1 107 ? -5.794 20.002 54.954 1.00 34.47 107 THR A O 1
ATOM 843 N N . LEU A 1 108 ? -5.436 18.122 53.758 1.00 37.03 108 LEU A N 1
ATOM 844 C CA . LEU A 1 108 ? -6.485 17.150 54.117 1.00 37.03 108 LEU A CA 1
ATOM 845 C C . LEU A 1 108 ? -7.893 17.665 54.497 1.00 37.03 108 LEU A C 1
ATOM 847 O O . LEU A 1 108 ? -8.251 17.789 55.665 1.00 37.03 108 LEU A O 1
ATOM 851 N N . SER A 1 109 ? -8.774 17.687 53.496 1.00 37.44 109 SER A N 1
ATOM 852 C CA . SER A 1 109 ? -10.088 17.037 53.603 1.00 37.44 109 SER A CA 1
ATOM 853 C C . SER A 1 109 ? -10.182 16.009 52.484 1.00 37.44 109 SER A C 1
ATOM 855 O O . SER A 1 109 ? -10.487 16.346 51.345 1.00 37.44 109 SER A O 1
ATOM 857 N N . ILE A 1 110 ? -9.842 14.755 52.797 1.00 41.72 110 ILE A N 1
ATOM 858 C CA . ILE A 1 110 ? -10.094 13.612 51.914 1.00 41.72 110 ILE A CA 1
ATOM 859 C C . ILE A 1 110 ? -11.612 13.439 51.889 1.00 41.72 110 ILE A C 1
ATOM 861 O O . ILE A 1 110 ? -12.189 12.794 52.764 1.00 41.72 110 ILE A O 1
ATOM 865 N N . THR A 1 111 ? -12.273 14.097 50.939 1.00 39.53 111 THR A N 1
ATOM 866 C CA . THR A 1 111 ? -13.670 13.820 50.642 1.00 39.53 111 THR A CA 1
ATOM 867 C C . THR A 1 111 ? -13.737 12.507 49.878 1.00 39.53 111 THR A C 1
ATOM 869 O O . THR A 1 111 ? -12.911 12.194 49.021 1.00 39.53 111 THR A O 1
ATOM 872 N N . SER A 1 112 ? -14.743 11.725 50.233 1.00 45.16 112 SER A N 1
ATOM 873 C CA . SER A 1 112 ? -15.095 10.400 49.729 1.00 45.16 112 SER A CA 1
ATOM 874 C C . SER A 1 112 ? -15.377 10.326 48.212 1.00 45.16 112 SER A C 1
ATOM 876 O O . SER A 1 112 ? -15.873 9.306 47.745 1.00 45.16 112 SER A O 1
ATOM 878 N N . ASP A 1 113 ? -15.048 11.364 47.440 1.00 43.12 113 ASP A N 1
ATOM 879 C CA . ASP A 1 113 ? -15.463 11.560 46.045 1.00 43.12 113 ASP A CA 1
ATOM 880 C C . ASP A 1 113 ? -14.347 11.243 45.024 1.00 43.12 113 ASP A C 1
ATOM 882 O O . ASP A 1 113 ? -14.576 11.256 43.816 1.00 43.12 113 ASP A O 1
ATOM 886 N N . MET A 1 114 ? -13.128 10.927 45.485 1.00 39.78 114 MET A N 1
ATOM 887 C CA . MET A 1 114 ? -11.957 10.664 44.628 1.00 39.78 114 MET A CA 1
ATOM 888 C C . MET A 1 114 ? -11.727 9.172 44.307 1.00 39.78 114 MET A C 1
ATOM 890 O O . MET A 1 114 ? -10.710 8.827 43.718 1.00 39.78 114 MET A O 1
ATOM 894 N N . LEU A 1 115 ? -12.651 8.273 44.669 1.00 44.41 115 LEU A N 1
ATOM 895 C CA . LEU A 1 115 ? -12.523 6.832 44.383 1.00 44.41 115 LEU A CA 1
ATOM 896 C C . LEU A 1 115 ? -13.315 6.362 43.152 1.00 44.41 115 LEU A C 1
ATOM 898 O O . LEU A 1 115 ? -13.065 5.268 42.649 1.00 44.41 115 LEU A O 1
ATOM 902 N N . ASP A 1 116 ? -14.194 7.195 42.592 1.00 45.50 116 ASP A N 1
ATOM 903 C CA . ASP A 1 116 ? -15.020 6.793 41.444 1.00 45.50 116 ASP A CA 1
ATOM 904 C C . ASP A 1 116 ? -14.348 7.081 40.089 1.00 45.50 116 ASP A C 1
ATOM 906 O O . ASP A 1 116 ? -14.554 6.357 39.109 1.00 45.50 116 ASP A O 1
ATOM 910 N N . TYR A 1 117 ? -13.487 8.103 40.017 1.00 50.69 117 TYR A N 1
ATOM 911 C CA . TYR A 1 117 ? -12.821 8.492 38.767 1.00 50.69 117 TYR A CA 1
ATOM 912 C C . TYR A 1 117 ? -11.630 7.582 38.416 1.00 50.69 117 TYR A C 1
ATOM 914 O O . TYR A 1 117 ? -11.430 7.230 37.249 1.00 50.69 117 TYR A O 1
ATOM 922 N N . GLU A 1 118 ? -10.878 7.121 39.419 1.00 48.41 118 GLU A N 1
ATOM 923 C CA . GLU A 1 118 ? -9.785 6.162 39.215 1.00 48.41 118 GLU A CA 1
ATOM 924 C C . GLU A 1 118 ? -10.304 4.763 38.855 1.00 48.41 118 GLU A C 1
ATOM 926 O O . GLU A 1 118 ? -9.685 4.058 38.053 1.00 48.41 118 GLU A O 1
ATOM 931 N N . GLN A 1 119 ? -11.477 4.368 39.357 1.00 50.72 119 GLN A N 1
ATOM 932 C CA . GLN A 1 119 ? -12.074 3.075 39.025 1.00 50.72 119 GLN A CA 1
ATOM 933 C C . GLN A 1 119 ? -12.504 3.016 37.547 1.00 50.72 119 GLN A C 1
ATOM 935 O O . GLN A 1 119 ? -12.266 2.017 36.869 1.00 50.72 119 GLN A O 1
ATOM 940 N N . GLY A 1 120 ? -13.081 4.096 37.007 1.00 57.53 120 GLY A N 1
ATOM 941 C CA . GLY A 1 120 ? -13.541 4.156 35.614 1.00 57.53 120 GLY A CA 1
ATOM 942 C C . GLY A 1 120 ? -12.412 4.070 34.579 1.00 57.53 120 GLY A C 1
ATOM 943 O O . GLY A 1 120 ? -12.526 3.331 33.596 1.00 57.53 120 GLY A O 1
ATOM 944 N N . ALA A 1 121 ? -11.299 4.773 34.816 1.00 58.91 121 ALA A N 1
ATOM 945 C CA . ALA A 1 121 ? -10.132 4.744 33.932 1.00 58.91 121 ALA A CA 1
ATOM 946 C C . ALA A 1 121 ? -9.436 3.370 33.936 1.00 58.91 121 ALA A C 1
ATOM 948 O O . ALA A 1 121 ? -9.088 2.852 32.874 1.00 58.91 121 ALA A O 1
ATOM 949 N N . ASN A 1 122 ? -9.313 2.739 35.110 1.00 59.44 122 ASN A N 1
ATOM 950 C CA . ASN A 1 122 ? -8.768 1.386 35.236 1.00 59.44 122 ASN A CA 1
ATOM 951 C C . ASN A 1 122 ? -9.673 0.331 34.579 1.00 59.44 122 ASN A C 1
ATOM 953 O O . ASN A 1 122 ? -9.177 -0.599 33.947 1.00 59.44 122 ASN A O 1
ATOM 957 N N . VAL A 1 123 ? -10.997 0.496 34.650 1.00 72.00 123 VAL A N 1
ATOM 958 C CA . VAL A 1 123 ? -11.961 -0.400 33.988 1.00 72.00 123 VAL A CA 1
ATOM 959 C C . VAL A 1 123 ? -11.921 -0.257 32.465 1.00 72.00 123 VAL A C 1
ATOM 961 O O . VAL A 1 123 ? -12.018 -1.259 31.756 1.00 72.00 123 VAL A O 1
ATOM 964 N N . ALA A 1 124 ? -11.779 0.960 31.936 1.00 74.94 124 ALA A N 1
ATOM 965 C CA . ALA A 1 124 ? -11.611 1.171 30.497 1.00 74.94 124 ALA A CA 1
ATOM 966 C C . ALA A 1 124 ? -10.296 0.554 29.994 1.00 74.94 124 ALA A C 1
ATOM 968 O O . ALA A 1 124 ? -10.292 -0.168 28.998 1.00 74.94 124 ALA A O 1
ATOM 969 N N . LEU A 1 125 ? -9.207 0.756 30.739 1.00 78.56 125 LEU A N 1
ATOM 970 C CA . LEU A 1 125 ? -7.906 0.174 30.426 1.00 78.56 125 LEU A CA 1
ATOM 971 C C . LEU A 1 125 ? -7.920 -1.364 30.500 1.00 78.56 125 LEU A C 1
ATOM 973 O O . LEU A 1 125 ? -7.318 -2.019 29.651 1.00 78.56 125 LEU A O 1
ATOM 977 N N . ASP A 1 126 ? -8.634 -1.956 31.464 1.00 83.38 126 ASP A N 1
ATOM 978 C CA . ASP A 1 126 ? -8.796 -3.413 31.589 1.00 83.38 126 ASP A CA 1
ATOM 979 C C . ASP A 1 126 ? -9.565 -4.014 30.400 1.00 83.38 126 ASP A C 1
ATOM 981 O O . ASP A 1 126 ? -9.177 -5.056 29.865 1.00 83.38 126 ASP A O 1
ATOM 985 N N . LYS A 1 127 ? -10.613 -3.326 29.926 1.00 84.62 127 LYS A N 1
ATOM 986 C CA . LYS A 1 127 ? -11.350 -3.718 28.714 1.00 84.62 127 LYS A CA 1
ATOM 987 C C . LYS A 1 127 ? -10.453 -3.689 27.479 1.00 84.62 127 LYS A C 1
ATOM 989 O O . LYS A 1 127 ? -10.435 -4.663 26.726 1.00 84.62 127 LYS A O 1
ATOM 994 N N . ASP A 1 128 ? -9.669 -2.627 27.310 1.00 90.19 128 ASP A N 1
ATOM 995 C CA . ASP A 1 128 ? -8.729 -2.507 26.193 1.00 90.19 128 ASP A CA 1
ATOM 996 C C . ASP A 1 128 ? -7.634 -3.583 26.263 1.00 90.19 128 ASP A C 1
ATOM 998 O O . ASP A 1 128 ? -7.305 -4.207 25.253 1.00 90.19 128 ASP A O 1
ATOM 1002 N N . CYS A 1 129 ? -7.113 -3.877 27.459 1.00 88.94 129 CYS A N 1
ATOM 1003 C CA . 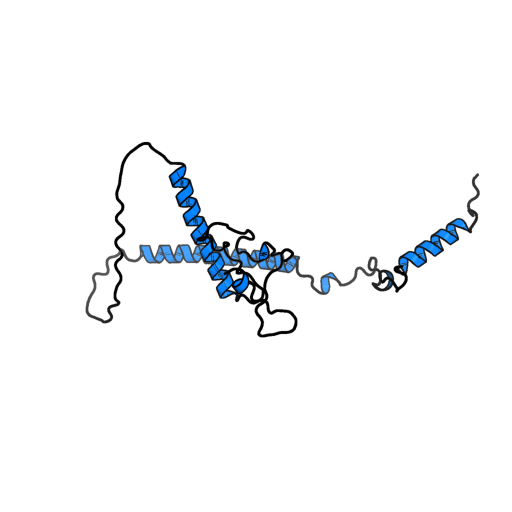CYS A 1 129 ? -6.131 -4.942 27.666 1.00 88.94 129 CYS A CA 1
ATOM 1004 C C . CYS A 1 129 ? -6.687 -6.327 27.316 1.00 88.94 129 CYS A C 1
ATOM 1006 O O . CYS A 1 129 ? -5.987 -7.130 26.694 1.00 88.94 129 CYS A O 1
ATOM 1008 N N . LYS A 1 130 ? -7.936 -6.619 27.693 1.00 91.81 130 LYS A N 1
ATOM 1009 C CA . LYS A 1 130 ? -8.616 -7.875 27.342 1.00 91.81 130 LYS A CA 1
ATOM 1010 C C . LYS A 1 130 ? -8.810 -7.996 25.836 1.00 91.81 130 LYS A C 1
ATOM 1012 O O . LYS A 1 130 ? -8.366 -8.983 25.252 1.00 91.81 130 LYS A O 1
ATOM 1017 N N . TYR A 1 131 ? -9.350 -6.957 25.204 1.00 91.62 131 TYR A N 1
ATOM 1018 C CA . TYR A 1 131 ? -9.540 -6.925 23.757 1.00 91.62 131 TYR A CA 1
ATOM 1019 C C . TYR A 1 131 ? -8.218 -7.128 23.002 1.00 91.62 131 TYR A C 1
ATOM 1021 O O . TYR A 1 131 ? -8.126 -7.959 22.101 1.00 91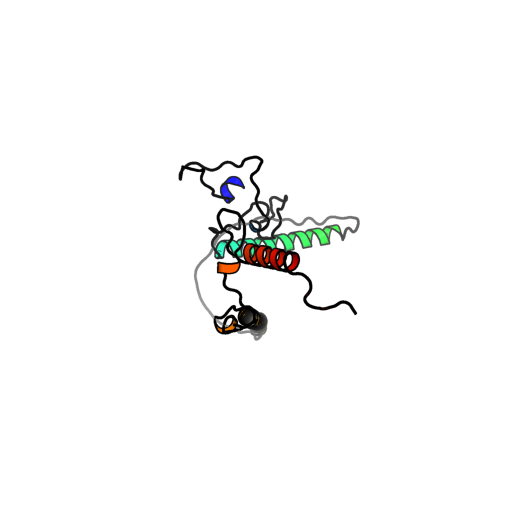.62 131 TYR A O 1
ATOM 1029 N N . LEU A 1 132 ? -7.150 -6.428 23.399 1.00 92.62 132 LEU A N 1
ATOM 1030 C CA . LEU A 1 132 ? -5.837 -6.568 22.765 1.00 92.62 132 LEU A CA 1
ATOM 1031 C C . LEU A 1 132 ? -5.234 -7.969 22.940 1.00 92.62 132 LEU A C 1
ATOM 1033 O O . LEU A 1 132 ? -4.542 -8.448 22.038 1.00 92.62 132 LEU A O 1
ATOM 1037 N N . ARG A 1 133 ? -5.481 -8.643 24.070 1.00 93.94 133 ARG A N 1
ATOM 1038 C CA . ARG A 1 133 ? -5.052 -10.037 24.277 1.00 93.94 133 ARG A CA 1
ATOM 1039 C C . ARG A 1 133 ? -5.805 -10.999 23.366 1.00 93.94 133 ARG A C 1
ATOM 1041 O O . ARG A 1 133 ? -5.170 -11.853 22.755 1.00 93.94 133 ARG A O 1
ATOM 1048 N N . GLU A 1 134 ? -7.116 -10.828 23.225 1.00 94.81 134 GLU A N 1
ATOM 1049 C CA . GLU A 1 134 ? -7.943 -11.640 22.324 1.00 94.81 134 GLU A CA 1
ATOM 1050 C C . GLU A 1 134 ? -7.517 -11.472 20.863 1.00 94.81 134 GLU A C 1
ATOM 1052 O O . GLU A 1 134 ? -7.339 -12.460 20.152 1.00 94.81 134 GLU A O 1
ATOM 1057 N N . GLN A 1 135 ? -7.261 -10.236 20.424 1.00 94.94 135 GLN A N 1
ATOM 1058 C CA . GLN A 1 135 ? -6.766 -9.980 19.070 1.00 94.94 135 GLN A CA 1
ATOM 1059 C C . GLN A 1 135 ? -5.378 -10.591 18.839 1.00 94.94 135 GLN A C 1
ATOM 1061 O O . GLN A 1 135 ? -5.142 -11.176 17.786 1.00 94.94 135 GLN A O 1
ATOM 1066 N N . ASN A 1 136 ? -4.466 -10.514 19.816 1.00 91.12 136 ASN A N 1
ATOM 1067 C CA . ASN A 1 136 ? -3.162 -11.180 19.711 1.00 91.12 136 ASN A CA 1
ATOM 1068 C C . ASN A 1 136 ? -3.295 -12.703 19.633 1.00 91.12 136 ASN A C 1
ATOM 1070 O O . ASN A 1 136 ? -2.588 -13.329 18.848 1.00 91.12 136 ASN A O 1
ATOM 1074 N N . HIS A 1 137 ? -4.201 -13.298 20.411 1.00 95.88 137 HIS A N 1
ATOM 1075 C CA . HIS A 1 137 ? -4.479 -14.730 20.327 1.00 95.88 137 HIS A CA 1
ATOM 1076 C C . HIS A 1 137 ? -4.996 -15.100 18.936 1.00 95.88 137 HIS A C 1
ATOM 1078 O O . HIS A 1 137 ? -4.434 -15.969 18.279 1.00 95.88 137 HIS A O 1
ATOM 1084 N N . HIS A 1 138 ? -5.996 -14.372 18.438 1.00 93.69 138 HIS A N 1
ATOM 1085 C CA . HIS A 1 138 ? -6.571 -14.611 17.119 1.00 93.69 138 HIS A CA 1
ATOM 1086 C C . HIS A 1 138 ? -5.545 -14.454 15.985 1.00 93.69 138 HIS A C 1
ATOM 1088 O O . HIS A 1 138 ? -5.503 -15.258 15.055 1.00 93.69 138 HIS A O 1
ATOM 1094 N N . LEU A 1 139 ? -4.687 -13.434 16.060 1.00 91.75 139 LEU A N 1
ATOM 1095 C CA . LEU A 1 139 ? -3.609 -13.236 15.092 1.00 91.75 139 LEU A CA 1
ATOM 1096 C C . LEU A 1 139 ? -2.571 -14.358 15.156 1.00 91.75 139 LEU A C 1
ATOM 1098 O O . LEU A 1 139 ? -2.145 -14.826 14.105 1.00 91.75 139 LEU A O 1
ATOM 1102 N N . ASN A 1 140 ? -2.197 -14.819 16.351 1.00 89.12 140 ASN A N 1
ATOM 1103 C CA . ASN A 1 140 ? -1.296 -15.960 16.509 1.00 89.12 140 ASN A CA 1
ATOM 1104 C C . ASN A 1 140 ? -1.915 -17.261 15.983 1.00 89.12 140 A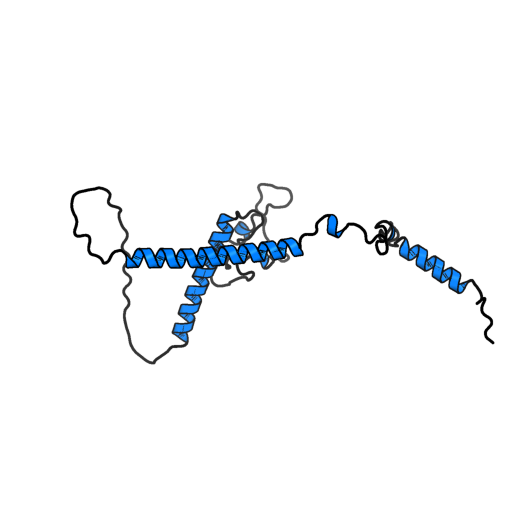SN A C 1
ATOM 1106 O O . ASN A 1 140 ? -1.210 -18.045 15.355 1.00 89.12 140 ASN A O 1
ATOM 1110 N N . ASP A 1 141 ? -3.221 -17.466 16.160 1.00 90.56 141 ASP A N 1
ATOM 1111 C CA . ASP A 1 141 ? -3.943 -18.605 15.581 1.00 90.56 141 ASP A CA 1
ATOM 1112 C C . ASP A 1 141 ? -3.966 -18.544 14.051 1.00 90.56 141 ASP A C 1
ATOM 1114 O O . ASP A 1 141 ? -3.832 -19.556 13.367 1.00 90.56 141 ASP A O 1
ATOM 1118 N N . ASN A 1 142 ? -4.138 -17.354 13.482 1.00 88.62 142 ASN A N 1
ATOM 1119 C CA . ASN A 1 142 ? -4.102 -17.184 12.033 1.00 88.62 142 ASN A CA 1
ATOM 1120 C C . ASN A 1 142 ? -2.682 -17.361 11.491 1.00 88.62 142 ASN A C 1
ATOM 1122 O O . ASN A 1 142 ? -2.499 -17.995 10.455 1.00 88.62 142 ASN A O 1
ATOM 1126 N N . LEU A 1 143 ? -1.673 -16.851 12.200 1.00 84.94 143 LEU A N 1
ATOM 1127 C CA . LEU A 1 143 ? -0.273 -17.068 11.858 1.00 84.94 143 LEU A CA 1
ATOM 1128 C C . LEU A 1 143 ? 0.104 -18.540 11.956 1.00 84.94 143 LEU A C 1
ATOM 1130 O O . LEU A 1 143 ? 0.793 -19.015 11.068 1.00 84.94 143 LEU A O 1
ATOM 1134 N N . SER A 1 144 ? -0.359 -19.276 12.967 1.00 82.75 144 SER A N 1
ATOM 1135 C CA . SER A 1 144 ? -0.074 -20.709 13.082 1.00 82.75 144 SER A CA 1
ATOM 1136 C C . SER A 1 144 ? -0.711 -21.504 11.941 1.00 82.75 144 SER A C 1
ATOM 1138 O O . SER A 1 144 ? -0.046 -22.354 11.357 1.00 82.75 144 SER A O 1
ATOM 1140 N N . LYS A 1 145 ? -1.946 -21.167 11.546 1.00 79.12 145 LYS A N 1
ATOM 1141 C CA . LYS A 1 145 ? -2.637 -21.780 10.396 1.00 79.12 145 LYS A CA 1
ATOM 1142 C C . LYS A 1 145 ? -1.988 -21.460 9.051 1.00 79.12 145 LYS A C 1
ATOM 1144 O O . LYS A 1 145 ? -2.015 -22.293 8.153 1.00 79.12 145 LYS A O 1
ATOM 1149 N N . LEU A 1 146 ? -1.455 -20.250 8.897 1.00 76.62 146 LEU A N 1
ATOM 1150 C CA . LEU A 1 146 ? -0.796 -19.791 7.669 1.00 76.62 146 LEU A CA 1
ATOM 1151 C C . LEU A 1 146 ? 0.720 -20.028 7.688 1.00 76.62 146 LEU A C 1
ATOM 1153 O O . LEU A 1 146 ? 1.405 -19.706 6.716 1.00 76.62 146 LEU A O 1
ATOM 1157 N N . SER A 1 147 ? 1.253 -20.562 8.788 1.00 77.38 147 SER A N 1
ATOM 1158 C CA . SER A 1 147 ? 2.671 -20.845 8.934 1.00 77.38 147 SER A CA 1
ATOM 1159 C C . SER A 1 147 ? 3.028 -22.018 8.034 1.00 77.38 147 SER A C 1
ATOM 1161 O O . SER A 1 147 ? 2.688 -23.171 8.304 1.00 77.38 147 SER A O 1
ATOM 1163 N N . LEU A 1 148 ? 3.738 -21.711 6.952 1.00 69.25 148 LEU A N 1
ATOM 1164 C CA . LEU A 1 148 ? 4.406 -22.691 6.106 1.00 69.25 148 LEU A CA 1
ATOM 1165 C C . LEU A 1 148 ? 5.603 -23.257 6.880 1.00 69.25 148 LEU A C 1
ATOM 1167 O O . LEU A 1 148 ? 6.740 -22.821 6.708 1.00 69.25 148 LEU A O 1
ATOM 1171 N N . THR A 1 149 ? 5.329 -24.178 7.801 1.00 72.81 149 THR A N 1
ATOM 1172 C CA . THR A 1 149 ? 6.370 -24.917 8.526 1.00 72.81 149 THR A CA 1
ATOM 1173 C C . THR A 1 149 ? 6.934 -26.036 7.654 1.00 72.81 149 THR A C 1
ATOM 1175 O O . THR A 1 149 ? 6.266 -26.518 6.745 1.00 72.81 149 THR A O 1
ATOM 1178 N N . GLU A 1 150 ? 8.158 -26.478 7.941 1.00 63.62 150 GLU A N 1
ATOM 1179 C CA . GLU A 1 150 ? 8.818 -27.594 7.243 1.00 63.62 150 GLU A CA 1
ATOM 1180 C C . GLU A 1 150 ? 7.953 -28.871 7.220 1.00 63.62 150 GLU A C 1
ATOM 1182 O O . GLU A 1 150 ? 7.917 -29.581 6.219 1.00 63.62 150 GLU A O 1
ATOM 1187 N N . ASN A 1 151 ? 7.146 -29.089 8.263 1.00 64.94 151 ASN A N 1
ATOM 1188 C CA . ASN A 1 151 ? 6.188 -30.193 8.343 1.00 64.94 151 ASN A CA 1
ATOM 1189 C C . ASN A 1 151 ? 5.061 -30.106 7.294 1.00 64.94 151 ASN A C 1
ATOM 1191 O O . ASN A 1 151 ? 4.516 -31.133 6.914 1.00 64.94 151 ASN A O 1
ATOM 1195 N N . ALA A 1 152 ? 4.713 -28.910 6.800 1.00 61.09 152 ALA A N 1
ATOM 1196 C CA . ALA A 1 152 ? 3.733 -28.744 5.719 1.00 61.09 152 ALA A CA 1
ATOM 1197 C C . ALA A 1 152 ? 4.263 -29.231 4.357 1.00 61.09 152 ALA A C 1
ATOM 1199 O O . ALA A 1 152 ? 3.481 -29.454 3.438 1.00 61.09 152 ALA A O 1
ATOM 1200 N N . PHE A 1 153 ? 5.582 -29.401 4.236 1.00 58.06 153 PHE A N 1
ATOM 1201 C CA . PHE A 1 153 ? 6.252 -29.956 3.060 1.00 58.06 153 PHE A CA 1
ATOM 1202 C C . PHE A 1 153 ? 6.772 -31.378 3.296 1.00 58.06 153 PHE A C 1
ATOM 1204 O O . PHE A 1 153 ? 7.382 -31.960 2.398 1.00 58.06 153 PHE A O 1
ATOM 1211 N N . GLN A 1 154 ? 6.543 -31.955 4.481 1.00 61.47 154 GLN A N 1
ATOM 1212 C CA . GLN A 1 154 ? 6.894 -33.342 4.757 1.00 61.47 154 GLN A CA 1
ATOM 1213 C C . GLN A 1 154 ? 5.893 -34.278 4.069 1.00 61.47 154 GLN A C 1
ATOM 1215 O O . GLN A 1 154 ? 4.914 -34.725 4.652 1.00 61.47 154 GLN A O 1
ATOM 1220 N N . ASN A 1 155 ? 6.247 -34.601 2.825 1.00 61.00 155 ASN A N 1
ATOM 1221 C CA . ASN A 1 155 ? 5.923 -35.822 2.094 1.00 61.00 155 ASN A CA 1
ATOM 1222 C C . ASN A 1 155 ? 4.460 -36.047 1.695 1.00 61.00 155 ASN A C 1
ATOM 1224 O O . ASN A 1 155 ? 3.796 -36.926 2.232 1.00 61.00 155 ASN A O 1
ATOM 1228 N N . ASP A 1 156 ? 4.076 -35.424 0.582 1.00 58.12 156 ASP A N 1
ATOM 1229 C CA . ASP A 1 156 ? 3.309 -36.124 -0.453 1.00 58.12 156 ASP A CA 1
ATOM 1230 C C . ASP A 1 156 ? 4.233 -36.369 -1.660 1.00 58.12 156 ASP A C 1
ATOM 1232 O O . ASP A 1 156 ? 4.129 -35.756 -2.723 1.00 58.12 156 ASP A O 1
ATOM 1236 N N . GLU A 1 157 ? 5.191 -37.290 -1.495 1.00 58.41 157 GLU A N 1
ATOM 1237 C CA . GLU A 1 157 ? 6.057 -37.793 -2.582 1.00 58.41 157 GLU A CA 1
ATOM 1238 C C . GLU A 1 157 ? 5.244 -38.344 -3.772 1.00 58.41 157 GLU A C 1
ATOM 1240 O O . GLU A 1 157 ? 5.763 -38.481 -4.876 1.00 58.41 157 GLU A O 1
ATOM 1245 N N . LYS A 1 158 ? 3.953 -38.644 -3.565 1.00 60.69 158 LYS A N 1
ATOM 1246 C CA . LYS A 1 158 ? 3.053 -39.149 -4.606 1.00 60.69 158 LYS A CA 1
ATOM 1247 C C . LYS A 1 158 ? 2.656 -38.111 -5.658 1.00 60.69 158 LYS A C 1
ATOM 1249 O O . LYS A 1 158 ? 2.420 -38.518 -6.790 1.00 60.69 158 LYS A O 1
ATOM 1254 N N . ASP A 1 159 ? 2.640 -36.822 -5.314 1.00 58.38 159 ASP A N 1
ATOM 1255 C CA . ASP A 1 159 ? 2.112 -35.757 -6.186 1.00 58.38 159 ASP A CA 1
ATOM 1256 C C . ASP A 1 159 ? 3.136 -34.646 -6.482 1.00 58.38 159 ASP A C 1
ATOM 1258 O O . ASP A 1 159 ? 2.804 -33.597 -7.040 1.00 58.38 159 ASP A O 1
ATOM 1262 N N . THR A 1 160 ? 4.408 -34.856 -6.131 1.00 64.00 160 THR A N 1
ATOM 1263 C CA . THR A 1 160 ? 5.471 -33.872 -6.365 1.00 64.00 160 THR A CA 1
ATOM 1264 C C . THR A 1 160 ? 6.315 -34.250 -7.580 1.00 64.00 160 THR A C 1
ATOM 1266 O O . THR A 1 160 ? 7.019 -35.257 -7.612 1.00 64.00 160 THR A O 1
ATOM 1269 N N . HIS A 1 161 ? 6.260 -33.416 -8.620 1.00 63.75 161 HIS A N 1
ATOM 1270 C CA . HIS A 1 161 ? 7.146 -33.543 -9.774 1.00 63.75 161 HIS A CA 1
ATOM 1271 C C . HIS A 1 161 ? 8.442 -32.749 -9.551 1.00 63.75 161 HIS A C 1
ATOM 1273 O O . HIS A 1 161 ? 8.382 -31.605 -9.092 1.00 63.75 161 HIS A O 1
ATOM 1279 N N . PRO A 1 162 ? 9.618 -33.300 -9.913 1.00 66.69 162 PRO A N 1
ATOM 1280 C CA . PRO A 1 162 ? 10.877 -32.573 -9.816 1.00 66.69 162 PRO A CA 1
ATOM 1281 C C . PRO A 1 162 ? 10.831 -31.270 -10.619 1.00 66.69 162 PRO A C 1
ATOM 1283 O O . PRO A 1 162 ? 10.455 -31.276 -11.790 1.00 66.69 162 PRO A O 1
ATOM 1286 N N . LEU A 1 163 ? 11.292 -30.166 -10.023 1.00 63.62 163 LEU A N 1
ATOM 1287 C CA . LEU A 1 163 ? 11.407 -28.847 -10.670 1.00 63.62 163 LEU A CA 1
ATOM 1288 C C . LEU A 1 163 ? 12.142 -28.895 -12.020 1.00 63.62 163 LEU A C 1
ATOM 1290 O O . LEU A 1 163 ? 11.830 -28.121 -12.920 1.00 63.62 163 LEU A O 1
ATOM 1294 N N . THR A 1 164 ? 13.063 -29.843 -12.193 1.00 65.25 164 THR A N 1
ATOM 1295 C CA . THR A 1 164 ? 13.769 -30.112 -13.455 1.00 65.25 164 THR A CA 1
ATOM 1296 C C . THR A 1 164 ? 12.819 -30.406 -14.623 1.00 65.25 164 THR A C 1
ATOM 1298 O O . THR A 1 164 ? 13.138 -30.084 -15.763 1.00 65.25 164 THR A O 1
ATOM 1301 N N . MET A 1 165 ? 11.634 -30.969 -14.365 1.00 61.59 165 MET A N 1
ATOM 1302 C CA . MET A 1 165 ? 10.630 -31.250 -15.400 1.00 61.59 165 MET A CA 1
ATOM 1303 C C . MET A 1 165 ? 9.919 -29.992 -15.914 1.00 61.59 165 MET A C 1
ATOM 1305 O O . MET A 1 165 ? 9.365 -30.020 -17.011 1.00 61.59 165 MET A O 1
ATOM 1309 N N . LEU A 1 166 ? 9.960 -28.900 -15.144 1.00 64.44 166 LEU A N 1
ATOM 1310 C CA . LEU A 1 166 ? 9.309 -27.619 -15.439 1.00 64.44 166 LEU A CA 1
ATOM 1311 C C . LEU A 1 166 ? 10.284 -26.551 -15.956 1.00 64.44 166 LEU A C 1
ATOM 1313 O O . LEU A 1 166 ? 9.853 -25.477 -16.366 1.00 64.44 166 LEU A O 1
ATOM 1317 N N . GLN A 1 167 ? 11.591 -26.819 -15.934 1.00 72.25 167 GLN A N 1
ATOM 1318 C CA . GLN A 1 167 ? 12.593 -25.901 -16.468 1.00 72.25 167 GLN A CA 1
ATOM 1319 C C . GLN A 1 167 ? 12.629 -25.989 -17.998 1.00 72.25 167 GLN A C 1
ATOM 1321 O O . GLN A 1 167 ? 12.827 -27.062 -18.571 1.00 72.25 167 GLN A O 1
ATOM 1326 N N . SER A 1 168 ? 12.426 -24.845 -18.649 1.00 70.62 168 SER A N 1
ATOM 1327 C CA . SER A 1 168 ? 12.620 -24.672 -20.088 1.00 70.62 168 SER A CA 1
ATOM 1328 C C . SER A 1 168 ? 14.111 -24.511 -20.389 1.00 70.62 168 SER A C 1
ATOM 1330 O O . SER A 1 168 ? 14.808 -23.792 -19.673 1.00 70.62 168 SER A O 1
ATOM 1332 N N . ASP A 1 169 ? 14.602 -25.154 -21.444 1.00 71.50 169 ASP A N 1
ATOM 1333 C CA . ASP A 1 169 ? 15.939 -24.873 -21.981 1.00 71.50 169 ASP A CA 1
ATOM 1334 C C . ASP A 1 169 ? 15.923 -23.648 -22.920 1.00 71.50 169 ASP A C 1
ATOM 1336 O O . ASP A 1 169 ? 14.885 -23.013 -23.116 1.00 71.50 169 ASP A O 1
ATOM 1340 N N . ASP A 1 170 ? 17.062 -23.329 -23.545 1.00 67.38 170 ASP A N 1
ATOM 1341 C CA . ASP A 1 170 ? 17.196 -22.215 -24.503 1.00 67.38 170 ASP A CA 1
ATOM 1342 C C . ASP A 1 170 ? 16.256 -22.330 -25.723 1.00 67.38 170 ASP A C 1
ATOM 1344 O O . ASP A 1 170 ? 16.065 -21.361 -26.458 1.00 67.38 170 ASP A O 1
ATOM 1348 N N . SER A 1 171 ? 15.640 -23.500 -25.943 1.00 72.19 171 SER A N 1
ATOM 1349 C CA . SER A 1 171 ? 14.625 -23.715 -26.981 1.00 72.19 171 SER A CA 1
ATOM 1350 C C . SER A 1 171 ? 13.199 -23.368 -26.527 1.00 72.19 171 SER A C 1
ATOM 1352 O O . SER A 1 171 ? 12.265 -23.434 -27.328 1.00 72.19 171 SER A O 1
ATOM 1354 N N . GLY A 1 172 ? 13.021 -22.981 -25.258 1.00 79.50 172 GLY A N 1
ATOM 1355 C CA . GLY A 1 172 ? 11.739 -22.613 -24.655 1.00 79.50 172 GLY A CA 1
ATOM 1356 C C . GLY A 1 172 ? 10.837 -23.803 -24.316 1.00 79.50 172 GLY A C 1
ATOM 1357 O O . GLY A 1 172 ? 9.694 -23.595 -23.914 1.00 79.50 172 GLY A O 1
ATOM 1358 N N . LEU A 1 173 ? 11.326 -25.038 -24.465 1.00 78.62 173 LEU A N 1
ATOM 1359 C CA . LEU A 1 173 ? 10.560 -26.262 -24.232 1.00 78.62 173 LEU A CA 1
ATOM 1360 C C . LEU A 1 173 ? 10.973 -26.915 -22.918 1.00 78.62 173 LEU A C 1
ATOM 1362 O O . LEU A 1 173 ? 12.161 -27.096 -22.644 1.00 78.62 173 LEU A O 1
ATOM 1366 N N . THR A 1 174 ? 9.987 -27.317 -22.126 1.00 85.69 174 THR A N 1
ATOM 1367 C CA . THR A 1 174 ? 10.224 -28.083 -20.902 1.00 85.69 174 THR A CA 1
ATOM 1368 C C . THR A 1 174 ? 10.534 -29.547 -21.221 1.00 85.69 174 THR A C 1
ATOM 1370 O O . THR A 1 174 ? 10.257 -30.055 -22.315 1.00 85.69 174 THR A O 1
ATOM 1373 N N . CYS A 1 175 ? 11.111 -30.267 -20.256 1.00 82.50 175 CYS A N 1
ATOM 1374 C CA . CYS A 1 175 ? 11.293 -31.715 -20.379 1.00 82.50 175 CYS A CA 1
ATOM 1375 C C . CYS A 1 175 ? 9.941 -32.429 -20.585 1.00 82.50 175 CYS A C 1
ATOM 1377 O O . CYS A 1 175 ? 9.843 -33.327 -21.424 1.00 82.50 175 CYS A O 1
ATOM 1379 N N . LEU A 1 176 ? 8.884 -31.960 -19.908 1.00 83.62 176 LEU A N 1
ATOM 1380 C CA . LEU A 1 176 ? 7.516 -32.445 -20.095 1.00 83.62 176 LEU A CA 1
ATOM 1381 C C . LEU A 1 176 ? 7.045 -32.282 -21.552 1.00 83.62 176 LEU A C 1
ATOM 1383 O O . LEU A 1 176 ? 6.542 -33.241 -22.135 1.00 83.62 176 LEU A O 1
ATOM 1387 N N . ASP A 1 177 ? 7.273 -31.118 -22.171 1.00 84.19 177 ASP A N 1
ATOM 1388 C CA . ASP A 1 177 ? 6.889 -30.861 -23.570 1.00 84.19 177 ASP A CA 1
ATOM 1389 C C . ASP A 1 177 ? 7.556 -31.844 -24.539 1.00 84.19 177 ASP A C 1
ATOM 1391 O O . ASP A 1 177 ? 6.942 -32.316 -25.501 1.00 84.19 177 ASP A O 1
ATOM 1395 N N . LYS A 1 178 ? 8.823 -32.186 -24.279 1.00 83.69 178 LYS A N 1
ATOM 1396 C CA . LYS A 1 178 ? 9.575 -33.160 -25.080 1.00 83.69 178 LYS A CA 1
ATOM 1397 C C . LYS A 1 178 ? 9.003 -34.568 -24.919 1.00 83.69 178 LYS A C 1
ATOM 1399 O O . LYS A 1 178 ? 8.795 -35.249 -25.923 1.00 83.69 178 LYS A O 1
ATOM 1404 N N . CYS A 1 179 ? 8.692 -34.981 -23.691 1.00 83.19 179 CYS A N 1
ATOM 1405 C CA . CYS A 1 179 ? 8.060 -36.270 -23.409 1.00 83.19 179 CYS A CA 1
ATOM 1406 C C . CYS A 1 179 ? 6.683 -36.392 -24.076 1.00 83.19 179 CYS A C 1
ATOM 1408 O O . CYS A 1 179 ? 6.410 -37.398 -24.729 1.00 83.19 179 CYS A O 1
ATOM 1410 N N . VAL A 1 180 ? 5.844 -35.354 -23.986 1.00 84.38 180 VAL A N 1
ATOM 1411 C CA . VAL A 1 180 ? 4.516 -35.327 -24.623 1.00 84.38 180 VAL A CA 1
ATOM 1412 C C . VAL A 1 180 ? 4.635 -35.419 -26.144 1.00 84.38 180 VAL A C 1
ATOM 1414 O O . VAL A 1 180 ? 3.922 -36.204 -26.759 1.00 84.38 180 VAL A O 1
ATOM 1417 N N . ARG A 1 181 ? 5.575 -34.699 -26.772 1.00 83.31 181 ARG A N 1
ATOM 1418 C CA . ARG A 1 181 ? 5.799 -34.793 -28.227 1.00 83.31 181 ARG A CA 1
ATOM 1419 C C . ARG A 1 181 ? 6.187 -36.197 -28.678 1.00 83.31 181 ARG A C 1
ATOM 1421 O O . ARG A 1 181 ? 5.657 -36.674 -29.679 1.00 83.31 181 ARG A O 1
ATOM 1428 N N . VAL A 1 182 ? 7.090 -36.856 -27.950 1.00 85.00 182 VAL A N 1
ATOM 1429 C CA . VAL A 1 182 ? 7.486 -38.239 -28.252 1.00 85.00 182 VAL A CA 1
ATOM 1430 C C . VAL A 1 182 ? 6.301 -39.182 -28.061 1.00 85.00 182 VAL A C 1
ATOM 1432 O O . VAL A 1 182 ? 6.022 -39.981 -28.949 1.00 85.00 182 VAL A O 1
ATOM 1435 N N . ALA A 1 183 ? 5.552 -39.051 -26.965 1.00 83.06 183 ALA A N 1
ATOM 1436 C CA . ALA A 1 183 ? 4.365 -39.863 -26.715 1.00 83.06 183 ALA A CA 1
ATOM 1437 C C . ALA A 1 183 ? 3.304 -39.694 -27.819 1.00 83.06 183 ALA A C 1
ATOM 1439 O O . ALA A 1 183 ? 2.819 -40.686 -28.358 1.00 83.06 183 ALA A O 1
ATOM 1440 N N . CYS A 1 184 ? 3.001 -38.459 -28.231 1.00 80.00 184 CYS A N 1
ATOM 1441 C CA . CYS A 1 184 ? 2.084 -38.184 -29.338 1.00 80.00 184 CYS A CA 1
ATOM 1442 C C . CYS A 1 184 ? 2.577 -38.775 -30.667 1.00 80.00 184 CYS A C 1
ATOM 1444 O O . CYS A 1 184 ? 1.781 -39.317 -31.431 1.00 80.00 184 CYS A O 1
ATOM 1446 N N . ALA A 1 185 ? 3.880 -38.702 -30.952 1.00 80.12 185 ALA A N 1
ATOM 1447 C CA . ALA A 1 185 ? 4.452 -39.306 -32.152 1.00 80.12 185 ALA A CA 1
ATOM 1448 C C . ALA A 1 185 ? 4.345 -40.840 -32.129 1.00 80.12 185 ALA A C 1
ATOM 1450 O O . ALA A 1 185 ? 3.997 -41.437 -33.143 1.00 80.12 185 ALA A O 1
ATOM 1451 N N . LEU A 1 186 ? 4.583 -41.474 -30.977 1.00 79.00 186 LEU A N 1
ATOM 1452 C CA . LEU A 1 186 ? 4.463 -42.926 -30.813 1.00 79.00 186 LEU A CA 1
ATOM 1453 C C . LEU A 1 186 ? 3.016 -43.413 -30.971 1.00 79.00 186 LEU A C 1
ATOM 1455 O O . LEU A 1 186 ? 2.792 -44.427 -31.625 1.00 79.00 186 LEU A O 1
ATOM 1459 N N . VAL A 1 187 ? 2.034 -42.670 -30.453 1.00 71.19 187 VAL A N 1
ATOM 1460 C CA . VAL A 1 187 ? 0.604 -42.982 -30.644 1.00 71.19 187 VAL A CA 1
ATOM 1461 C C . VAL A 1 187 ? 0.203 -42.914 -32.122 1.00 71.19 187 VAL A C 1
ATOM 1463 O O . VAL A 1 187 ? -0.615 -43.708 -32.570 1.00 71.19 187 VAL A O 1
ATOM 1466 N N . ASN A 1 188 ? 0.815 -42.017 -32.896 1.00 67.00 188 ASN A N 1
ATOM 1467 C CA . ASN A 1 188 ? 0.528 -41.870 -34.324 1.00 67.00 188 ASN A CA 1
ATOM 1468 C C . ASN A 1 188 ? 1.318 -42.836 -35.228 1.00 67.00 188 ASN A C 1
ATOM 1470 O O . ASN A 1 188 ? 0.958 -43.007 -36.390 1.00 67.00 188 ASN A O 1
ATOM 1474 N N . MET A 1 189 ? 2.398 -43.443 -34.729 1.00 66.75 189 MET A N 1
ATOM 1475 C CA . MET A 1 189 ? 3.262 -44.360 -35.490 1.00 66.75 189 MET A CA 1
ATOM 1476 C C . MET A 1 189 ? 2.908 -45.840 -35.280 1.00 66.75 189 MET A C 1
ATOM 1478 O O . MET A 1 189 ? 3.305 -46.680 -36.086 1.00 66.75 189 MET A O 1
ATOM 1482 N N . CYS A 1 190 ? 2.171 -46.177 -34.218 1.00 60.84 190 CYS A N 1
ATOM 1483 C CA . CYS A 1 190 ? 1.756 -47.548 -33.934 1.00 60.84 190 CYS A CA 1
ATOM 1484 C C . CYS A 1 190 ? 0.318 -47.792 -34.430 1.00 60.84 190 CYS A C 1
ATOM 1486 O O . CYS A 1 190 ? -0.599 -47.111 -33.969 1.00 60.84 190 CYS A O 1
ATOM 1488 N N . PRO A 1 191 ? 0.072 -48.776 -35.319 1.00 63.09 191 PRO A N 1
ATOM 1489 C CA . PRO A 1 191 ? -1.282 -49.253 -35.584 1.00 63.09 191 PRO A CA 1
ATOM 1490 C C . PRO A 1 191 ? -1.929 -49.724 -34.275 1.00 63.09 191 PRO A C 1
ATOM 1492 O O . PRO A 1 191 ? -1.256 -50.341 -33.446 1.00 63.09 191 PRO A O 1
ATOM 1495 N N . SER A 1 192 ? -3.225 -49.451 -34.090 1.00 64.44 192 SER A N 1
ATOM 1496 C CA . SER A 1 192 ? -3.984 -49.972 -32.947 1.00 64.44 192 SER A CA 1
ATOM 1497 C C . SER A 1 192 ? -3.813 -51.490 -32.867 1.00 64.44 192 SER A C 1
ATOM 1499 O O . SER A 1 192 ? -4.204 -52.214 -33.779 1.00 64.44 192 SER A O 1
ATOM 1501 N N . VAL A 1 193 ? -3.238 -51.970 -31.765 1.00 61.97 193 VAL A N 1
ATOM 1502 C CA . VAL A 1 193 ? -3.122 -53.405 -31.444 1.00 61.97 193 VAL A CA 1
ATOM 1503 C C . VAL A 1 193 ? -4.454 -54.010 -30.983 1.00 61.97 193 VAL A C 1
ATOM 1505 O O . VAL A 1 193 ? -4.518 -55.204 -30.703 1.00 61.97 193 VAL A O 1
ATOM 1508 N N . VAL A 1 194 ? -5.518 -53.205 -30.920 1.00 67.62 194 VAL A N 1
ATOM 1509 C CA . VAL A 1 194 ? -6.882 -53.659 -30.642 1.00 67.62 194 VAL A CA 1
ATOM 1510 C C . VAL A 1 194 ? -7.621 -53.806 -31.979 1.00 67.62 194 VAL A C 1
ATOM 1512 O O . VAL A 1 194 ? -7.802 -52.789 -32.659 1.00 67.62 194 VAL A O 1
ATOM 1515 N N . PRO A 1 195 ? -8.028 -55.029 -32.377 1.00 60.03 195 PRO A N 1
ATOM 1516 C CA . PRO A 1 195 ? -8.908 -55.235 -33.521 1.00 60.03 195 PRO A CA 1
ATOM 1517 C C . PRO A 1 195 ? -10.251 -54.553 -33.257 1.00 60.03 195 PRO A C 1
ATOM 1519 O O . PRO A 1 195 ? -10.813 -54.685 -32.169 1.00 60.03 195 PRO A O 1
ATOM 1522 N N . PHE A 1 196 ? -10.753 -53.817 -34.243 1.00 63.62 196 PHE A N 1
ATOM 1523 C CA . PHE A 1 196 ? -12.127 -53.331 -34.225 1.00 63.62 196 PHE A CA 1
ATOM 1524 C C . PHE A 1 196 ? -13.014 -54.443 -34.800 1.00 63.62 196 PHE A C 1
ATOM 1526 O O . PHE A 1 196 ? -13.171 -54.514 -36.018 1.00 63.62 196 PHE A O 1
ATOM 1533 N N . ASP A 1 197 ? -13.505 -55.327 -33.929 1.00 58.59 197 ASP A N 1
ATOM 1534 C CA . ASP A 1 197 ? -14.623 -56.239 -34.225 1.00 58.59 197 ASP A CA 1
ATOM 1535 C C . ASP A 1 197 ? -15.969 -55.540 -33.965 1.00 58.59 197 ASP A C 1
ATOM 1537 O O . ASP A 1 197 ? -16.085 -54.835 -32.931 1.00 58.59 197 ASP A O 1
#

InterPro domains:
  IPR006612 THAP-type zinc finger [PS50950] (1-50)

Sequence (197 aa):
MWINAVKRAAAGSTSKVWKPSQHDRLCSAHFISGKKSDDSLAPDFVPSVFSFTSSPRKRKAEVALQRFQRRQNFSKLKEDSKPSHEEAKGNCSDMENELPSESDSDTLSITSDMLDYEQGANVALDKDCKYLREQNHHLNDNLSKLSLTENAFQNDEKDTHPLTMLQSDDSGLTCLDKCVRVACALVNMCPSVVPFD

pLDDT: mean 73.38, std 20.04, range [27.64, 96.75]

Secondary structure (DSSP, 8-state):
-HHHHH-PBPTT-SSSBP---TT----GGGSTTSS----TTSGGGS----TTS-HHHHHHHHHHHHHHHHHHHHHHHHHH---S---------------------------TTSSHHHHHHHHHHHHHHHHHHHHHHHHHHHHHHH---GGGGS--TTS---GGGT-B-TTS-BHHHHHHHHHHHHHHHSPPSS---

Radius of gyration: 33.78 Å; chains: 1; bounding box: 58×90×90 Å